Protein AF-A0A3M6V1H3-F1 (afdb_monomer_lite)

Structure (mmCIF, N/CA/C/O backbone):
data_AF-A0A3M6V1H3-F1
#
_entry.id   AF-A0A3M6V1H3-F1
#
loop_
_atom_site.group_PDB
_atom_site.id
_atom_site.type_symbol
_atom_site.label_atom_id
_atom_site.label_alt_id
_atom_site.label_comp_id
_atom_site.label_asym_id
_atom_site.label_entity_id
_atom_site.label_seq_id
_atom_site.pdbx_PDB_ins_code
_atom_site.Cartn_x
_atom_site.Cartn_y
_atom_site.Cartn_z
_atom_site.occupancy
_atom_site.B_iso_or_equiv
_atom_site.auth_seq_id
_atom_site.auth_comp_id
_atom_site.auth_asym_id
_atom_site.auth_atom_id
_atom_site.pdbx_PDB_model_num
ATOM 1 N N . MET A 1 1 ? 26.090 -0.077 10.314 1.00 44.53 1 MET A N 1
ATOM 2 C CA . MET A 1 1 ? 25.215 -0.159 9.119 1.00 44.53 1 MET A CA 1
ATOM 3 C C . MET A 1 1 ? 23.862 0.472 9.447 1.00 44.53 1 MET A C 1
ATOM 5 O O . MET A 1 1 ? 23.169 -0.053 10.318 1.00 44.53 1 MET A O 1
ATOM 9 N N . LEU A 1 2 ? 23.549 1.625 8.845 1.00 54.81 2 LEU A N 1
ATOM 10 C CA . LEU A 1 2 ? 22.379 2.472 9.146 1.00 54.81 2 LEU A CA 1
ATOM 11 C C . LEU A 1 2 ? 21.050 1.709 8.938 1.00 54.81 2 LEU A C 1
ATOM 13 O O . LEU A 1 2 ? 20.939 0.930 7.992 1.00 54.81 2 LEU A O 1
ATOM 17 N N . SER A 1 3 ? 20.055 1.916 9.812 1.00 60.28 3 SER A N 1
ATOM 18 C CA . SER A 1 3 ? 18.708 1.297 9.745 1.00 60.28 3 SER A CA 1
ATOM 19 C C . SER A 1 3 ? 18.019 1.493 8.387 1.00 60.28 3 SER A C 1
ATOM 21 O O . SER A 1 3 ? 17.362 0.586 7.882 1.00 60.28 3 SER A O 1
ATOM 23 N N . TYR A 1 4 ? 18.292 2.634 7.755 1.00 63.19 4 TYR A N 1
ATOM 24 C CA . TYR A 1 4 ? 17.919 3.017 6.394 1.00 63.19 4 TYR A CA 1
ATOM 25 C C . TYR A 1 4 ? 18.157 1.937 5.327 1.00 63.19 4 TYR A C 1
ATOM 27 O O . TYR A 1 4 ? 17.256 1.613 4.558 1.00 63.19 4 TYR A O 1
ATOM 35 N N . CYS A 1 5 ? 19.346 1.326 5.303 1.00 74.25 5 CYS A N 1
ATOM 36 C CA . CYS A 1 5 ? 19.690 0.309 4.301 1.00 74.25 5 CYS A CA 1
ATOM 37 C C . CYS A 1 5 ? 19.079 -1.064 4.612 1.00 74.25 5 CYS A C 1
ATOM 39 O O . CYS A 1 5 ? 19.056 -1.934 3.748 1.00 74.25 5 CYS A O 1
ATOM 41 N N . ARG A 1 6 ? 18.610 -1.280 5.849 1.00 83.56 6 ARG A N 1
ATOM 42 C CA . ARG A 1 6 ? 17.987 -2.544 6.268 1.00 83.56 6 ARG A CA 1
ATOM 43 C C . ARG A 1 6 ? 16.487 -2.579 6.002 1.00 83.56 6 ARG A C 1
ATOM 45 O O . ARG A 1 6 ? 15.888 -3.625 6.211 1.00 83.56 6 ARG A O 1
ATOM 52 N N . GLY A 1 7 ? 15.910 -1.461 5.561 1.00 89.88 7 GLY A N 1
ATOM 53 C CA . GLY A 1 7 ? 14.479 -1.357 5.324 1.00 89.88 7 GLY A CA 1
ATOM 54 C C . GLY A 1 7 ? 13.662 -1.298 6.609 1.00 89.88 7 GLY A C 1
ATOM 55 O O . GLY A 1 7 ? 12.568 -1.834 6.640 1.00 89.88 7 GLY A O 1
ATOM 56 N N . VAL A 1 8 ? 14.212 -0.734 7.692 1.00 92.06 8 VAL A N 1
ATOM 57 C CA . VAL A 1 8 ? 13.534 -0.671 8.996 1.00 92.06 8 VAL A CA 1
ATOM 58 C C . VAL A 1 8 ? 13.465 0.770 9.480 1.00 92.06 8 VAL A C 1
ATOM 60 O O . VAL A 1 8 ? 14.486 1.464 9.526 1.00 92.06 8 VAL A O 1
ATOM 63 N N . GLN A 1 9 ? 12.281 1.206 9.910 1.00 93.38 9 GLN A N 1
ATOM 64 C CA . GLN A 1 9 ? 12.085 2.516 10.529 1.00 93.38 9 GLN A CA 1
ATOM 65 C C . GLN A 1 9 ? 11.177 2.478 11.756 1.00 93.38 9 GLN A C 1
ATOM 67 O O . GLN A 1 9 ? 10.111 1.870 11.758 1.00 93.38 9 GLN A O 1
ATOM 72 N N . LYS A 1 10 ? 11.548 3.246 12.783 1.00 94.38 10 LYS A N 1
ATOM 73 C CA . LYS A 1 10 ? 10.817 3.382 14.049 1.00 94.38 10 LYS A CA 1
ATOM 74 C C . LYS A 1 10 ? 10.627 4.855 14.385 1.00 94.38 10 LYS A C 1
ATOM 76 O O . LYS A 1 10 ? 11.565 5.637 14.255 1.00 94.38 10 LYS A O 1
ATOM 81 N N . SER A 1 11 ? 9.408 5.249 14.750 1.00 93.88 11 SER A N 1
ATOM 82 C CA . SER A 1 11 ? 9.078 6.658 15.015 1.00 93.88 11 SER A CA 1
ATOM 83 C C . SER A 1 11 ? 7.855 6.763 15.911 1.00 93.88 11 SER A C 1
ATOM 85 O O . SER A 1 11 ? 6.912 5.985 15.764 1.00 93.88 11 SER A O 1
ATOM 87 N N . THR A 1 12 ? 7.870 7.755 16.792 1.00 95.62 12 THR A N 1
ATOM 88 C CA . THR A 1 12 ? 6.757 8.079 17.682 1.00 95.62 12 THR A CA 1
ATOM 89 C C . THR A 1 12 ? 6.009 9.287 17.136 1.00 95.62 12 THR A C 1
ATOM 91 O O . THR A 1 12 ? 6.629 10.279 16.757 1.00 95.62 12 THR A O 1
ATOM 94 N N . PHE A 1 13 ? 4.684 9.211 17.122 1.00 94.81 13 PHE A N 1
ATOM 95 C CA . PHE A 1 13 ? 3.786 10.261 16.657 1.00 94.81 13 PHE A CA 1
ATOM 96 C C . PHE A 1 13 ? 2.951 10.774 17.820 1.00 94.81 13 PHE A C 1
ATOM 98 O O . PHE A 1 13 ? 2.491 9.991 18.648 1.00 94.81 13 PHE A O 1
ATOM 105 N N . LEU A 1 14 ? 2.752 12.090 17.864 1.00 95.06 14 LEU A N 1
ATOM 106 C CA . LEU A 1 14 ? 1.933 12.773 18.858 1.00 95.06 14 LEU A CA 1
ATOM 107 C C . LEU A 1 14 ? 0.823 13.549 18.148 1.00 95.06 14 LEU A C 1
ATOM 109 O O . LEU A 1 14 ? 1.102 14.362 17.265 1.00 95.06 14 LEU A O 1
ATOM 113 N N . VAL A 1 15 ? -0.430 13.339 18.552 1.00 94.44 15 VAL A N 1
ATOM 114 C CA . VAL A 1 15 ? -1.559 14.147 18.071 1.00 94.44 15 VAL A CA 1
ATOM 115 C C . VAL A 1 15 ? -1.525 15.507 18.767 1.00 94.44 15 VAL A C 1
ATOM 117 O O . VAL A 1 15 ? -1.901 15.635 19.930 1.00 94.44 15 VAL A O 1
ATOM 120 N N . THR A 1 16 ? -1.078 16.535 18.046 1.00 94.88 16 THR A N 1
ATOM 121 C CA . THR A 1 16 ? -0.925 17.897 18.587 1.00 94.88 16 THR A CA 1
ATOM 122 C C . THR A 1 16 ? -2.220 18.712 18.562 1.00 94.88 16 THR A C 1
ATOM 124 O O . THR A 1 16 ? -2.380 19.625 19.369 1.00 94.88 16 THR A O 1
ATOM 127 N N . LYS A 1 17 ? -3.163 18.394 17.663 1.00 93.50 17 LYS A N 1
ATOM 128 C CA . LYS A 1 17 ? -4.475 19.054 17.529 1.00 93.50 17 LYS A CA 1
ATOM 129 C C . LYS A 1 17 ? -5.560 18.042 17.153 1.00 93.50 17 LYS A C 1
ATOM 131 O O . LYS A 1 17 ? -5.276 17.069 16.465 1.00 93.50 17 LYS A O 1
ATOM 136 N N . GLY A 1 18 ? -6.800 18.282 17.594 1.00 87.38 18 GLY A N 1
ATOM 137 C CA . GLY A 1 18 ? -7.961 17.442 17.251 1.00 87.38 18 GLY A CA 1
ATOM 138 C C . GLY A 1 18 ? -8.021 16.084 17.966 1.00 87.38 18 GLY A C 1
ATOM 139 O O . GLY A 1 18 ? -8.752 15.199 17.534 1.00 87.38 18 GLY A O 1
ATOM 140 N N . GLY A 1 19 ? -7.235 15.902 19.034 1.00 84.69 19 GLY A N 1
ATOM 141 C CA . GLY A 1 19 ? -7.259 14.695 19.862 1.00 84.69 19 GLY A CA 1
ATOM 142 C C . GLY A 1 19 ? -8.338 14.746 20.961 1.00 84.69 19 GLY A C 1
ATOM 143 O O . GLY A 1 19 ? -8.564 15.828 21.505 1.00 84.69 19 GLY A O 1
ATOM 144 N N . PRO A 1 20 ? -8.926 13.603 21.371 1.00 89.38 20 PRO A N 1
ATOM 145 C CA . PRO A 1 20 ? -8.712 12.263 20.820 1.00 89.38 20 PRO A CA 1
ATOM 146 C C . PRO A 1 20 ? -9.298 12.142 19.406 1.00 89.38 20 PRO A C 1
ATOM 148 O O . PRO A 1 20 ? -10.395 12.627 19.144 1.00 89.38 20 PRO A O 1
ATOM 151 N N . LEU A 1 21 ? -8.572 11.486 18.493 1.00 93.25 21 LEU A N 1
ATOM 152 C CA . LEU A 1 21 ? -9.022 11.353 17.103 1.00 93.25 21 LEU A CA 1
ATOM 153 C C . LEU A 1 21 ? -10.372 10.624 17.061 1.00 93.25 21 LEU A C 1
ATOM 155 O O . LEU A 1 21 ? -10.498 9.597 17.727 1.00 93.25 21 LEU A O 1
ATOM 159 N N . PRO A 1 22 ? -11.378 11.094 16.305 1.00 94.75 22 PRO A N 1
ATOM 160 C CA . PRO A 1 22 ? -12.709 10.482 16.291 1.00 94.75 22 PRO A CA 1
ATOM 161 C C . PRO A 1 22 ? -12.811 9.233 15.398 1.00 94.75 22 PRO A C 1
ATOM 163 O O . PRO A 1 22 ? -13.866 8.619 15.334 1.00 94.75 22 PRO A O 1
ATOM 166 N N . PHE A 1 23 ? -11.722 8.826 14.748 1.00 96.88 23 PHE A N 1
ATOM 167 C CA . PHE A 1 23 ? -11.632 7.670 13.854 1.00 96.88 23 PHE A CA 1
ATOM 168 C C . PHE A 1 23 ? -10.375 6.846 14.170 1.00 96.88 23 PHE A C 1
ATOM 170 O O . PHE A 1 23 ? -9.563 7.231 15.017 1.00 96.88 23 PHE A O 1
ATOM 177 N N . SER A 1 24 ? -10.219 5.690 13.525 1.00 96.12 24 SER A N 1
ATOM 178 C CA . SER A 1 24 ? -9.051 4.829 13.724 1.00 96.12 24 SER A CA 1
ATOM 179 C C . SER A 1 24 ? -7.747 5.459 13.222 1.00 96.12 24 SER A C 1
ATOM 181 O O . SER A 1 24 ? -7.655 5.864 12.067 1.00 96.12 24 SER A O 1
ATOM 183 N N . PHE A 1 25 ? -6.701 5.448 14.052 1.00 95.94 25 PHE A N 1
ATOM 184 C CA . PHE A 1 25 ? -5.365 5.924 13.677 1.00 95.94 25 PHE A CA 1
ATOM 185 C C . PHE A 1 25 ? -4.721 5.097 12.549 1.00 95.94 25 PHE A C 1
ATOM 187 O O . PHE A 1 25 ? -3.858 5.607 11.835 1.00 95.94 25 PHE A O 1
ATOM 194 N N . ASP A 1 26 ? -5.139 3.840 12.348 1.00 96.75 26 ASP A N 1
ATOM 195 C CA . ASP A 1 26 ? -4.491 2.938 11.384 1.00 96.75 26 ASP A CA 1
ATOM 196 C C . ASP A 1 26 ? -4.468 3.502 9.963 1.00 96.75 26 ASP A C 1
ATOM 198 O O . ASP A 1 26 ? -3.454 3.360 9.279 1.00 96.75 26 ASP A O 1
ATOM 202 N N . ILE A 1 27 ? -5.510 4.222 9.540 1.00 96.94 27 ILE A N 1
ATOM 203 C CA . ILE A 1 27 ? -5.578 4.800 8.188 1.00 96.94 27 ILE A CA 1
ATOM 204 C C . ILE A 1 27 ? -4.517 5.885 7.935 1.00 96.94 27 ILE A C 1
ATOM 206 O O . ILE A 1 27 ? -4.207 6.175 6.785 1.00 96.94 27 ILE A O 1
ATOM 210 N N . LEU A 1 28 ? -3.926 6.452 8.993 1.00 96.94 28 LEU A N 1
ATOM 211 C CA . LEU A 1 28 ? -2.838 7.432 8.906 1.00 96.94 28 LEU A CA 1
ATOM 212 C C . LEU A 1 28 ? -1.454 6.768 8.889 1.00 96.94 28 LEU A C 1
ATOM 214 O O . LEU A 1 28 ? -0.489 7.341 8.384 1.00 96.94 28 LEU A O 1
ATOM 218 N N . SER A 1 29 ? -1.332 5.557 9.439 1.00 96.12 29 SER A N 1
ATOM 219 C CA . SER A 1 29 ? -0.032 4.911 9.667 1.00 96.12 29 SER A CA 1
ATOM 220 C C . SER A 1 29 ? 0.773 4.683 8.381 1.00 96.12 29 SER A C 1
ATOM 222 O O . SER A 1 29 ? 1.985 4.912 8.370 1.00 96.12 29 SER A O 1
ATOM 224 N N . SER A 1 30 ? 0.110 4.330 7.274 1.00 93.38 30 SER A N 1
ATOM 225 C CA . SER A 1 30 ? 0.760 4.151 5.969 1.00 93.38 30 SER A CA 1
ATOM 226 C C . SER A 1 30 ? 1.119 5.474 5.281 1.00 93.38 30 SER A C 1
ATOM 228 O O . SER A 1 30 ? 1.964 5.507 4.386 1.00 93.38 30 SER A O 1
ATOM 230 N N . VAL A 1 31 ? 0.536 6.598 5.697 1.00 95.88 31 VAL A N 1
ATOM 231 C CA . VAL A 1 31 ? 0.972 7.921 5.230 1.00 95.88 31 VAL A CA 1
ATOM 232 C C . VAL A 1 31 ? 2.304 8.274 5.875 1.00 95.88 31 VAL A C 1
ATOM 234 O O . VAL A 1 31 ? 3.194 8.768 5.197 1.00 95.88 31 VAL A O 1
ATOM 237 N N . PHE A 1 32 ? 2.481 7.977 7.163 1.00 92.25 32 PHE A N 1
ATOM 238 C CA . PHE A 1 32 ? 3.705 8.329 7.880 1.00 92.25 32 PHE A CA 1
ATOM 239 C C . PHE A 1 32 ? 4.880 7.396 7.587 1.00 92.25 32 PHE A C 1
ATOM 241 O O . PHE A 1 32 ? 5.995 7.870 7.368 1.00 92.25 32 PHE A O 1
ATOM 248 N N . LYS A 1 33 ? 4.633 6.083 7.614 1.00 90.94 33 LYS A N 1
ATOM 249 C CA . LYS A 1 33 ? 5.661 5.045 7.469 1.00 90.94 33 LYS A CA 1
ATOM 250 C C . LYS A 1 33 ? 5.917 4.712 6.022 1.00 90.94 33 LYS A C 1
ATOM 252 O O . LYS A 1 33 ? 6.813 5.298 5.422 1.00 90.94 33 LYS A O 1
ATOM 257 N N . TYR A 1 34 ? 5.024 3.905 5.460 1.00 83.50 34 TYR A N 1
ATOM 258 C CA . TYR A 1 34 ? 4.977 3.544 4.053 1.00 83.50 34 TYR A CA 1
ATOM 259 C C . TYR A 1 34 ? 5.158 4.780 3.152 1.00 83.50 34 TYR A C 1
ATOM 261 O O . TYR A 1 34 ? 5.795 4.686 2.107 1.00 83.50 34 TYR A O 1
ATOM 269 N N . GLY A 1 35 ? 4.679 5.964 3.548 1.00 71.62 35 GLY A N 1
ATOM 270 C CA . GLY A 1 35 ? 4.916 7.213 2.819 1.00 71.62 35 GLY A CA 1
ATOM 271 C C . GLY A 1 35 ? 6.391 7.575 2.593 1.00 71.62 35 GLY A C 1
ATOM 272 O O . GLY A 1 35 ? 6.706 8.088 1.524 1.00 71.62 35 GLY A O 1
ATOM 273 N N . ASN A 1 36 ? 7.310 7.264 3.515 1.00 89.44 36 ASN A N 1
ATOM 274 C CA . ASN A 1 36 ? 8.752 7.411 3.291 1.00 89.44 36 ASN A CA 1
ATOM 275 C C . ASN A 1 36 ? 9.405 6.082 2.887 1.00 89.44 36 ASN A C 1
ATOM 277 O O . ASN A 1 36 ? 9.943 5.332 3.703 1.00 89.44 36 ASN A O 1
ATOM 281 N N . ARG A 1 37 ? 9.410 5.848 1.578 1.00 93.06 37 ARG A N 1
ATOM 282 C CA . ARG A 1 37 ? 9.951 4.653 0.924 1.00 93.06 37 ARG A CA 1
ATOM 283 C C . ARG A 1 37 ? 11.467 4.503 0.993 1.00 93.06 37 ARG A C 1
ATOM 285 O O . ARG A 1 37 ? 11.984 3.435 0.667 1.00 93.06 37 ARG A O 1
ATOM 292 N N . CYS A 1 38 ? 12.199 5.525 1.426 1.00 92.69 38 CYS A N 1
ATOM 293 C CA . CYS A 1 38 ? 13.653 5.439 1.491 1.00 92.69 38 CYS A CA 1
ATOM 294 C C . CYS A 1 38 ? 14.119 4.379 2.505 1.00 92.69 38 CYS A C 1
ATOM 296 O O . CYS A 1 38 ? 15.194 3.800 2.340 1.00 92.69 38 CYS A O 1
ATOM 298 N N . PHE A 1 39 ? 13.269 4.042 3.483 1.00 94.38 39 PHE A N 1
ATOM 299 C CA . PHE A 1 39 ? 13.433 2.920 4.411 1.00 94.38 39 PHE A CA 1
ATOM 300 C C . PHE A 1 39 ? 12.948 1.583 3.829 1.00 94.38 39 PHE A C 1
ATOM 302 O O . PHE A 1 39 ? 12.281 0.814 4.512 1.00 94.38 39 PHE A O 1
ATOM 309 N N . THR A 1 40 ? 13.322 1.282 2.585 1.00 95.25 40 THR A N 1
ATOM 310 C CA . THR A 1 40 ? 13.093 -0.022 1.940 1.00 95.25 40 THR A CA 1
ATOM 311 C C . THR A 1 40 ? 14.427 -0.707 1.678 1.00 95.25 40 THR A C 1
ATOM 313 O O . THR A 1 40 ? 15.378 -0.066 1.226 1.00 95.25 40 THR A O 1
ATOM 316 N N . LYS A 1 41 ? 14.542 -2.004 1.955 1.00 94.25 41 LYS A N 1
ATOM 317 C CA . LYS A 1 41 ? 15.738 -2.776 1.606 1.00 94.25 41 LYS A CA 1
ATOM 318 C C . LYS A 1 41 ? 15.662 -3.203 0.141 1.00 94.25 41 LYS A C 1
ATOM 320 O O . LYS A 1 41 ? 14.917 -4.123 -0.177 1.00 94.25 41 LYS A O 1
ATOM 325 N N . TYR A 1 42 ? 16.447 -2.564 -0.723 1.00 93.88 42 TYR A N 1
ATOM 326 C CA . TYR A 1 42 ? 16.592 -2.966 -2.123 1.00 93.88 42 TYR A CA 1
ATOM 327 C C . TYR A 1 42 ? 17.732 -3.982 -2.314 1.00 93.88 42 TYR A C 1
ATOM 329 O O . TYR A 1 42 ? 18.760 -3.872 -1.635 1.00 93.88 42 TYR A O 1
ATOM 337 N N . PRO A 1 43 ? 17.577 -4.965 -3.223 1.00 89.38 43 PRO A N 1
ATOM 338 C CA . PRO A 1 43 ? 18.680 -5.790 -3.709 1.00 89.38 43 PRO A CA 1
ATOM 339 C C . PRO A 1 43 ? 19.787 -4.934 -4.336 1.00 89.38 43 PRO A C 1
ATOM 341 O O . PRO A 1 43 ? 19.514 -3.882 -4.909 1.00 89.38 43 PRO A O 1
ATOM 344 N N . ALA A 1 44 ? 21.042 -5.379 -4.233 1.00 87.88 44 ALA A N 1
ATOM 345 C CA . ALA A 1 44 ? 22.199 -4.604 -4.696 1.00 87.88 44 ALA A CA 1
ATOM 346 C C . ALA A 1 44 ? 22.226 -4.383 -6.221 1.00 87.88 44 ALA A C 1
ATOM 348 O O . ALA A 1 44 ? 22.823 -3.422 -6.696 1.00 87.88 44 ALA A O 1
ATOM 349 N N . ASP A 1 45 ? 21.587 -5.272 -6.973 1.00 87.19 45 ASP A N 1
ATOM 350 C CA . ASP A 1 45 ? 21.462 -5.267 -8.429 1.00 87.19 45 ASP A CA 1
ATOM 351 C C . ASP A 1 45 ? 20.212 -4.522 -8.934 1.00 87.19 45 ASP A C 1
ATOM 353 O O . ASP A 1 45 ? 20.006 -4.414 -10.143 1.00 87.19 45 ASP A O 1
ATOM 357 N N . MET A 1 46 ? 19.390 -3.970 -8.033 1.00 90.56 46 MET A N 1
ATOM 358 C CA . MET A 1 46 ? 18.191 -3.211 -8.383 1.00 90.56 46 MET A CA 1
ATOM 359 C C . MET A 1 46 ? 18.387 -1.708 -8.123 1.00 90.56 46 MET A C 1
ATOM 361 O O . MET A 1 46 ? 18.754 -1.328 -7.009 1.00 90.56 46 MET A O 1
ATOM 365 N N . PRO A 1 47 ? 18.081 -0.822 -9.096 1.00 93.62 47 PRO A N 1
ATOM 366 C CA . PRO A 1 47 ? 18.065 0.617 -8.854 1.00 93.62 47 PRO A CA 1
ATOM 367 C C . PRO A 1 47 ? 17.078 0.987 -7.737 1.00 93.62 47 PRO A C 1
ATOM 369 O O . PRO A 1 47 ? 15.871 0.797 -7.868 1.00 93.62 47 PRO A O 1
ATOM 372 N N . ASP A 1 48 ? 17.575 1.554 -6.640 1.00 95.31 48 ASP A N 1
ATOM 373 C CA . ASP A 1 48 ? 16.720 2.044 -5.559 1.00 95.31 48 ASP A CA 1
ATOM 374 C C . ASP A 1 48 ? 16.189 3.437 -5.920 1.00 95.31 48 ASP A C 1
ATOM 376 O O . ASP A 1 48 ? 16.879 4.449 -5.757 1.00 95.31 48 ASP A O 1
ATOM 380 N N . TYR A 1 49 ? 14.978 3.490 -6.479 1.00 95.00 49 TYR A N 1
ATOM 381 C CA . TYR A 1 49 ? 14.344 4.733 -6.938 1.00 95.00 49 TYR A CA 1
ATOM 382 C C . TYR A 1 49 ? 14.282 5.799 -5.836 1.00 95.00 49 TYR A C 1
ATOM 384 O O . TYR A 1 49 ? 14.512 6.982 -6.080 1.00 95.00 49 TYR A O 1
ATOM 392 N N . PHE A 1 50 ? 13.997 5.371 -4.607 1.00 95.44 50 PHE A N 1
ATOM 393 C CA . PHE A 1 50 ? 13.719 6.264 -3.490 1.00 95.44 50 PHE A CA 1
ATOM 394 C C . PHE A 1 50 ? 14.993 6.857 -2.907 1.00 95.44 50 PHE A C 1
ATOM 396 O O . PHE A 1 50 ? 15.042 8.053 -2.631 1.00 95.44 50 PHE A O 1
ATOM 403 N N . LYS A 1 51 ? 16.053 6.054 -2.760 1.00 95.00 51 LYS A N 1
ATOM 404 C CA . LYS A 1 51 ? 17.339 6.556 -2.257 1.00 95.00 51 LYS A CA 1
ATOM 405 C C . LYS A 1 51 ? 18.031 7.472 -3.265 1.00 95.00 51 LYS A C 1
ATOM 407 O O . LYS A 1 51 ? 18.635 8.455 -2.846 1.00 95.00 51 LYS A O 1
ATOM 412 N N . GLN A 1 52 ? 17.907 7.186 -4.564 1.00 95.50 52 GLN A N 1
ATOM 413 C CA . GLN A 1 52 ? 18.455 8.028 -5.638 1.00 95.50 52 GLN A CA 1
ATOM 414 C C . GLN A 1 52 ? 17.820 9.424 -5.691 1.00 95.50 52 GLN A C 1
ATOM 416 O O . GLN A 1 52 ? 18.448 10.357 -6.178 1.00 95.50 52 GLN A O 1
ATOM 421 N N . ALA A 1 53 ? 16.595 9.585 -5.181 1.00 94.81 53 ALA A N 1
ATOM 422 C CA . ALA A 1 53 ? 15.911 10.874 -5.169 1.00 94.81 53 ALA A CA 1
ATOM 423 C C . ALA A 1 53 ? 16.623 11.932 -4.311 1.00 94.81 53 ALA A C 1
ATOM 425 O O . ALA A 1 53 ? 16.346 13.121 -4.442 1.00 94.81 53 ALA A O 1
ATOM 426 N N . PHE A 1 54 ? 17.516 11.522 -3.408 1.00 94.75 54 PHE A N 1
ATOM 427 C CA . PHE A 1 54 ? 18.178 12.415 -2.465 1.00 94.75 54 PHE A CA 1
ATOM 428 C C . PHE A 1 54 ? 19.595 12.769 -2.927 1.00 94.75 54 PHE A C 1
ATOM 430 O O . PHE A 1 54 ? 20.295 11.918 -3.473 1.00 94.75 54 PHE A O 1
ATOM 437 N N . PRO A 1 55 ? 20.035 14.022 -2.700 1.00 94.94 55 PRO A N 1
ATOM 438 C CA . PRO A 1 55 ? 19.458 14.999 -1.765 1.00 94.94 55 PRO A CA 1
ATOM 439 C C . PRO A 1 55 ? 18.276 15.833 -2.291 1.00 94.94 55 PRO A C 1
ATOM 441 O O . PRO A 1 55 ? 17.622 16.485 -1.482 1.00 94.94 55 PRO A O 1
ATOM 444 N N . ALA A 1 56 ? 17.974 15.809 -3.593 1.00 95.88 56 ALA A N 1
ATOM 445 C CA . ALA A 1 56 ? 16.961 16.680 -4.204 1.00 95.88 56 ALA A CA 1
ATOM 446 C C . ALA A 1 56 ? 15.544 16.513 -3.616 1.00 95.88 56 ALA A C 1
ATOM 448 O O . ALA A 1 56 ? 14.784 17.478 -3.529 1.00 95.88 56 ALA A O 1
ATOM 449 N N . GLY A 1 57 ? 15.197 15.305 -3.178 1.00 95.81 57 GLY A N 1
ATOM 450 C CA . GLY A 1 57 ? 13.922 14.968 -2.560 1.00 95.81 57 GLY A CA 1
ATOM 451 C C . GLY A 1 57 ? 12.910 14.358 -3.527 1.00 95.81 57 GLY A C 1
ATOM 452 O O . GLY A 1 57 ? 13.150 14.177 -4.724 1.00 95.81 57 GLY A O 1
ATOM 453 N N . MET A 1 58 ? 11.752 14.016 -2.973 1.00 96.38 58 MET A N 1
ATOM 454 C CA . MET A 1 58 ? 10.658 13.368 -3.690 1.00 96.38 58 MET A CA 1
ATOM 455 C C . MET A 1 58 ? 9.297 13.744 -3.107 1.00 96.38 58 MET A C 1
ATOM 457 O O . MET A 1 58 ? 9.190 14.280 -2.001 1.00 96.38 58 MET A O 1
ATOM 461 N N . SER A 1 59 ? 8.242 13.398 -3.831 1.00 97.12 59 SER A N 1
ATOM 462 C CA . SER A 1 59 ? 6.871 13.428 -3.350 1.00 97.12 59 SER A CA 1
ATOM 463 C C . SER A 1 59 ? 6.111 12.155 -3.709 1.00 97.12 59 SER A C 1
ATOM 465 O O . SER A 1 59 ? 6.518 11.377 -4.578 1.00 97.12 59 SER A O 1
ATOM 467 N N . PHE A 1 60 ? 4.989 11.944 -3.028 1.00 97.62 60 PHE A N 1
ATOM 468 C CA . PHE A 1 60 ? 4.001 10.949 -3.417 1.00 97.62 60 PHE A CA 1
ATOM 469 C C . PHE A 1 60 ? 2.588 11.515 -3.341 1.00 97.62 60 PHE A C 1
ATOM 471 O O . PHE A 1 60 ? 2.300 12.399 -2.533 1.00 97.62 60 PHE A O 1
ATOM 478 N N . GLU A 1 61 ? 1.705 10.939 -4.144 1.00 97.88 61 GLU A N 1
ATOM 479 C CA . GLU A 1 61 ? 0.256 11.094 -4.048 1.00 97.88 61 GLU A CA 1
ATOM 480 C C . GLU A 1 61 ? -0.364 9.705 -3.973 1.00 97.88 61 GLU A C 1
ATOM 482 O O . GLU A 1 61 ? 0.037 8.804 -4.713 1.00 97.88 61 GLU A O 1
ATOM 487 N N . ARG A 1 62 ? -1.321 9.518 -3.068 1.00 98.06 62 ARG A N 1
ATOM 488 C CA . ARG A 1 62 ? -1.976 8.237 -2.821 1.00 98.06 62 ARG A CA 1
ATOM 489 C C . ARG A 1 62 ? -3.480 8.401 -2.729 1.00 98.06 62 ARG A C 1
ATOM 491 O O . ARG A 1 62 ? -3.964 9.300 -2.044 1.00 98.06 62 ARG A O 1
ATOM 498 N N . THR A 1 63 ? -4.207 7.478 -3.340 1.00 98.25 63 THR A N 1
ATOM 499 C CA . THR A 1 63 ? -5.640 7.284 -3.114 1.00 98.25 63 THR A CA 1
ATOM 500 C C . THR A 1 63 ? -5.877 6.010 -2.313 1.00 98.25 63 THR A C 1
ATOM 502 O O . THR A 1 63 ? -5.125 5.045 -2.428 1.00 98.25 63 THR A O 1
ATOM 505 N N . PHE A 1 64 ? -6.917 6.028 -1.488 1.00 98.44 64 PHE A N 1
ATOM 506 C CA . PHE A 1 64 ? -7.362 4.934 -0.635 1.00 98.44 64 PHE A CA 1
ATOM 507 C C . PHE A 1 64 ? -8.832 4.688 -0.959 1.00 98.44 64 PHE A C 1
ATOM 509 O O . PHE A 1 64 ? -9.641 5.603 -0.801 1.00 98.44 64 PHE A O 1
ATOM 516 N N . THR A 1 65 ? -9.185 3.489 -1.411 1.00 97.94 65 THR A N 1
ATOM 517 C CA . THR A 1 65 ? -10.578 3.110 -1.699 1.00 97.94 65 THR A CA 1
ATOM 518 C C . THR A 1 65 ? -10.960 1.938 -0.811 1.00 97.94 65 THR A C 1
ATOM 520 O O . THR A 1 65 ? -10.471 0.830 -1.017 1.00 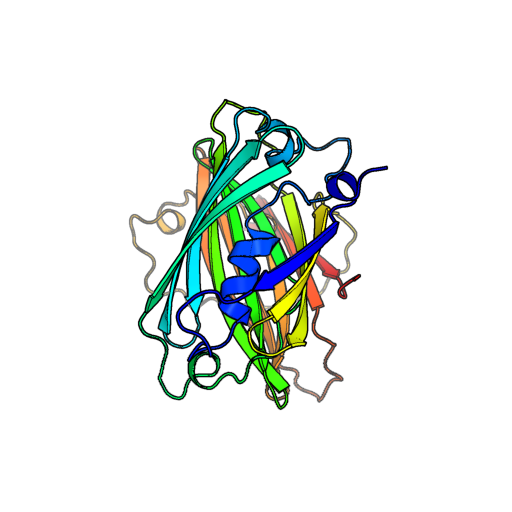97.94 65 THR A O 1
ATOM 523 N N . PHE A 1 66 ? -11.784 2.188 0.202 1.00 98.06 66 PHE A N 1
ATOM 524 C CA . PHE A 1 66 ? -12.226 1.178 1.160 1.00 98.06 66 PHE A CA 1
ATOM 525 C C . PHE A 1 66 ? -13.445 0.424 0.625 1.00 98.06 66 PHE A C 1
ATOM 527 O O . PHE A 1 66 ? -14.280 0.992 -0.080 1.00 98.06 66 PHE A O 1
ATOM 534 N N . GLU A 1 67 ? -13.567 -0.856 0.975 1.00 95.19 67 GLU A N 1
ATOM 535 C CA . GLU A 1 67 ? -14.673 -1.714 0.511 1.00 95.19 67 GLU A CA 1
ATOM 536 C C . GLU A 1 67 ? -16.070 -1.236 0.945 1.00 95.19 67 GLU A C 1
ATOM 538 O O . GLU A 1 67 ? -17.066 -1.635 0.347 1.00 95.19 67 GLU A O 1
ATOM 543 N N . ASP A 1 68 ? -16.160 -0.380 1.967 1.00 96.69 68 ASP A N 1
ATOM 544 C CA . ASP A 1 68 ? -17.416 0.172 2.488 1.00 96.69 68 ASP A CA 1
ATOM 545 C C . ASP A 1 68 ? -17.791 1.536 1.880 1.00 96.69 68 ASP A C 1
ATOM 547 O O . ASP A 1 68 ? -18.730 2.188 2.341 1.00 96.69 68 ASP A O 1
ATOM 551 N N . GLY A 1 69 ? -17.070 1.966 0.839 1.00 96.00 69 GLY A N 1
ATOM 552 C CA . GLY A 1 69 ? -17.289 3.237 0.148 1.00 96.00 69 GLY A CA 1
ATOM 553 C C . GLY A 1 69 ? -16.538 4.426 0.752 1.00 96.00 69 GLY A C 1
ATOM 554 O O . GLY A 1 69 ? -16.565 5.511 0.164 1.00 96.00 69 GLY A O 1
ATOM 555 N N . GLY A 1 70 ? -15.836 4.243 1.876 1.00 98.12 70 GLY A N 1
ATOM 556 C CA . GLY A 1 70 ? -14.897 5.239 2.381 1.00 98.12 70 GLY A CA 1
ATOM 557 C C . GLY A 1 70 ? -13.787 5.523 1.367 1.00 98.12 70 GLY A C 1
ATOM 558 O O . GLY A 1 70 ? -13.271 4.616 0.709 1.00 98.12 70 GLY A O 1
ATOM 559 N N . VAL A 1 71 ? -13.392 6.789 1.236 1.00 98.00 71 VAL A N 1
ATOM 560 C CA . VAL A 1 71 ? -12.305 7.199 0.337 1.00 98.00 71 VAL A CA 1
ATOM 561 C C . VAL A 1 71 ? -11.388 8.166 1.063 1.00 98.00 71 VAL A C 1
ATOM 563 O O . VAL A 1 71 ? -11.846 9.042 1.796 1.00 98.00 71 VAL A O 1
ATOM 566 N N . ALA A 1 72 ? -10.084 8.039 0.840 1.00 98.44 72 ALA A N 1
ATOM 567 C CA . ALA A 1 72 ? -9.131 9.047 1.272 1.00 98.44 72 ALA A CA 1
ATOM 568 C C . ALA A 1 72 ? -8.091 9.360 0.199 1.00 98.44 72 ALA A C 1
ATOM 570 O O . ALA A 1 72 ? -7.829 8.566 -0.706 1.00 98.44 72 ALA A O 1
ATOM 571 N N . THR A 1 73 ? -7.476 10.526 0.327 1.00 98.44 73 THR A N 1
ATOM 572 C CA . THR A 1 73 ? -6.290 10.924 -0.419 1.00 98.44 73 THR A CA 1
ATOM 573 C C . THR A 1 73 ? -5.197 11.342 0.550 1.00 98.44 73 THR A C 1
ATOM 575 O O . THR A 1 73 ? -5.458 11.894 1.621 1.00 98.44 73 THR A O 1
ATOM 578 N N . ALA A 1 74 ? -3.955 11.064 0.176 1.00 98.31 74 ALA A N 1
ATOM 579 C CA . ALA A 1 74 ? -2.790 11.563 0.877 1.00 98.31 74 ALA A CA 1
ATOM 580 C C . ALA A 1 74 ? -1.762 12.093 -0.108 1.00 98.31 74 ALA A C 1
ATOM 582 O O . ALA A 1 74 ? -1.588 11.539 -1.192 1.00 98.31 74 ALA A O 1
ATOM 583 N N . SER A 1 75 ? -1.035 13.116 0.305 1.00 97.94 75 SER A N 1
ATOM 584 C CA . SER A 1 75 ? 0.178 13.549 -0.373 1.00 97.94 75 SER A CA 1
ATOM 585 C C . SER A 1 75 ? 1.295 13.714 0.641 1.00 97.94 75 SER A C 1
ATOM 587 O O . SER A 1 75 ? 1.047 13.988 1.818 1.00 97.94 75 SER A O 1
ATOM 589 N N . GLY A 1 76 ? 2.528 13.521 0.196 1.00 97.00 76 GLY A N 1
ATOM 590 C CA . GLY A 1 76 ? 3.708 13.717 1.023 1.00 97.00 76 GLY A CA 1
ATOM 591 C C . GLY A 1 76 ? 4.834 14.338 0.222 1.00 97.00 76 GLY A C 1
ATOM 592 O O . GLY A 1 76 ? 5.087 13.935 -0.909 1.00 97.00 76 GLY A O 1
ATOM 593 N N . HIS A 1 77 ? 5.519 15.303 0.824 1.00 97.56 77 HIS A N 1
ATOM 594 C CA . HIS A 1 77 ? 6.768 15.869 0.332 1.00 97.56 77 HIS A CA 1
ATOM 595 C C . HIS A 1 77 ? 7.885 15.497 1.296 1.00 97.56 77 HIS A C 1
ATOM 597 O O . HIS A 1 77 ? 7.752 15.680 2.511 1.00 97.56 77 HIS A O 1
ATOM 603 N N . ILE A 1 78 ? 8.972 14.962 0.748 1.00 96.50 78 ILE A N 1
ATOM 604 C CA . ILE A 1 78 ? 10.095 14.439 1.515 1.00 96.50 78 ILE A CA 1
ATOM 605 C C . ILE A 1 78 ? 11.375 15.079 0.992 1.00 96.50 78 ILE A C 1
ATOM 607 O O . ILE A 1 78 ? 11.738 14.916 -0.173 1.00 96.50 78 ILE A O 1
ATOM 611 N N . CYS A 1 79 ? 12.075 15.788 1.869 1.00 95.00 79 CYS A N 1
ATOM 612 C CA . CYS A 1 79 ? 13.384 16.368 1.595 1.00 95.00 79 CYS A CA 1
ATOM 613 C C . CYS A 1 79 ? 14.380 16.001 2.701 1.00 95.00 79 CYS A C 1
ATOM 615 O O . CYS A 1 79 ? 13.999 15.494 3.761 1.00 95.00 79 CYS A O 1
ATOM 617 N N . LEU A 1 80 ? 15.663 16.231 2.430 1.00 93.38 80 LEU A N 1
ATOM 618 C CA . LEU A 1 80 ? 16.730 16.054 3.405 1.00 93.38 80 LEU A CA 1
ATOM 619 C C . LEU A 1 80 ? 17.131 17.421 3.976 1.00 93.38 80 LEU A C 1
ATOM 621 O O . LEU A 1 80 ? 17.521 18.317 3.232 1.00 93.38 80 LEU A O 1
ATOM 625 N N . GLU A 1 81 ? 17.058 17.569 5.295 1.00 92.00 81 GLU A N 1
ATOM 626 C CA . GLU A 1 81 ? 17.599 18.713 6.033 1.00 92.00 81 GLU A CA 1
ATOM 627 C C . GLU A 1 81 ? 18.798 18.225 6.864 1.00 92.00 81 GLU A C 1
ATOM 629 O O . GLU A 1 81 ? 18.656 17.637 7.941 1.00 92.00 81 GLU A O 1
ATOM 634 N N . GLY A 1 82 ? 20.007 18.399 6.320 1.00 90.00 82 GLY A N 1
ATOM 635 C CA . GLY A 1 82 ? 21.230 17.831 6.891 1.00 90.00 82 GLY A CA 1
ATOM 636 C C . GLY A 1 82 ? 21.205 16.301 6.853 1.00 90.00 82 GLY A C 1
ATOM 637 O O . GLY A 1 82 ? 21.289 15.710 5.784 1.00 90.00 82 GLY A O 1
ATOM 638 N N . ASN A 1 83 ? 21.066 15.665 8.018 1.00 87.62 83 ASN A N 1
ATOM 639 C CA . ASN A 1 83 ? 20.975 14.204 8.152 1.00 87.62 83 ASN A CA 1
ATOM 640 C C . ASN A 1 83 ? 19.553 13.715 8.490 1.00 87.62 83 ASN A C 1
ATOM 642 O O . ASN A 1 83 ? 19.376 12.552 8.859 1.00 87.62 83 ASN A O 1
ATOM 646 N N . TRP A 1 84 ? 18.545 14.587 8.401 1.00 90.38 84 TRP A N 1
ATOM 647 C CA . TRP A 1 84 ? 17.168 14.283 8.787 1.00 90.38 84 TRP A CA 1
ATOM 648 C C . TRP A 1 84 ? 16.239 14.334 7.581 1.00 90.38 84 TRP A C 1
ATOM 650 O O . TRP A 1 84 ? 16.257 15.294 6.813 1.00 90.38 84 TRP A O 1
ATOM 660 N N . PHE A 1 85 ? 15.381 13.325 7.437 1.00 92.94 85 PHE A N 1
ATOM 661 C CA . PHE A 1 85 ? 14.255 13.427 6.517 1.00 92.94 85 PHE A CA 1
ATOM 662 C C . PHE A 1 85 ? 13.188 14.327 7.126 1.00 92.94 85 PHE A C 1
ATOM 664 O O . PHE A 1 85 ? 12.648 14.023 8.192 1.00 92.94 85 PHE A O 1
ATOM 671 N N . LYS A 1 86 ? 12.835 15.390 6.412 1.00 95.00 86 LYS A N 1
ATOM 672 C CA . LYS A 1 86 ? 11.626 16.155 6.686 1.00 95.00 86 LYS A CA 1
ATOM 673 C C . LYS A 1 86 ? 10.521 15.636 5.789 1.00 95.00 86 LYS A C 1
ATOM 675 O O . LYS A 1 86 ? 10.620 15.710 4.568 1.00 95.00 86 LYS A O 1
ATOM 680 N N . HIS A 1 87 ? 9.481 15.101 6.416 1.00 95.38 87 HIS A N 1
ATOM 681 C CA . HIS A 1 87 ? 8.309 14.569 5.741 1.00 95.38 87 HIS A CA 1
ATOM 682 C C . HIS A 1 87 ? 7.090 15.409 6.125 1.00 95.38 87 HIS A C 1
ATOM 684 O O . HIS A 1 87 ? 6.611 15.341 7.257 1.00 95.38 87 HIS A O 1
ATOM 690 N N . THR A 1 88 ? 6.584 16.184 5.171 1.00 96.94 88 THR A N 1
ATOM 691 C CA . THR A 1 88 ? 5.339 16.944 5.316 1.00 96.94 88 THR A CA 1
ATOM 692 C C . THR A 1 88 ? 4.254 16.237 4.527 1.00 96.94 88 THR A C 1
ATOM 694 O O . THR A 1 88 ? 4.385 16.102 3.313 1.00 96.94 88 THR A O 1
ATOM 697 N N . SER A 1 89 ? 3.194 15.792 5.196 1.00 97.25 89 SER A N 1
ATOM 698 C CA . SER A 1 89 ? 2.086 15.089 4.550 1.00 97.25 89 SER A CA 1
ATOM 699 C C . SER A 1 89 ? 0.733 15.718 4.852 1.00 97.25 89 SER A C 1
ATOM 701 O O . SER A 1 89 ? 0.528 16.345 5.893 1.00 97.25 89 SER A O 1
ATOM 703 N N . MET A 1 90 ? -0.191 15.540 3.913 1.00 97.75 90 MET A N 1
ATOM 704 C CA . MET A 1 90 ? -1.603 15.872 4.048 1.00 97.75 90 MET A CA 1
ATOM 705 C C . MET A 1 90 ? -2.424 14.599 3.879 1.00 97.75 90 MET A C 1
ATOM 707 O O . MET A 1 90 ? -2.086 13.746 3.063 1.00 97.75 90 MET A O 1
ATOM 711 N N . PHE A 1 91 ? -3.508 14.484 4.641 1.00 98.19 91 PHE A N 1
ATOM 712 C CA . PHE A 1 91 ? -4.460 13.385 4.537 1.00 98.19 91 PHE A CA 1
ATOM 713 C C . PHE A 1 91 ? -5.877 13.942 4.577 1.00 98.19 91 PHE A C 1
ATOM 715 O O . PHE A 1 91 ? -6.207 14.741 5.457 1.00 98.19 91 PHE A O 1
ATOM 722 N N . HIS A 1 92 ? -6.714 13.512 3.641 1.00 98.31 92 HIS A N 1
ATOM 723 C CA . HIS A 1 92 ? -8.111 13.904 3.568 1.00 98.31 92 HIS A CA 1
ATOM 724 C C . HIS A 1 92 ? -8.978 12.672 3.336 1.00 98.31 92 HIS A C 1
ATOM 726 O O . HIS A 1 92 ? -8.804 11.973 2.346 1.00 98.31 92 HIS A O 1
ATOM 732 N N . GLY A 1 93 ? -9.900 12.405 4.257 1.00 98.12 93 GLY A N 1
ATOM 733 C CA . GLY A 1 93 ? -10.774 11.239 4.223 1.00 98.12 93 GLY A CA 1
ATOM 734 C C . GLY A 1 93 ? -12.243 11.640 4.268 1.00 98.12 93 GLY A C 1
ATOM 735 O O . GLY A 1 93 ? -12.613 12.517 5.048 1.00 98.12 93 GLY A O 1
ATOM 736 N N . VAL A 1 94 ? -13.074 10.998 3.449 1.00 98.19 94 VAL A N 1
ATOM 737 C CA . VAL A 1 94 ? -14.504 11.297 3.290 1.00 98.19 94 VAL A CA 1
ATOM 738 C C . VAL A 1 94 ? -15.325 10.017 3.131 1.00 98.19 94 VAL A C 1
ATOM 740 O O . VAL A 1 94 ? -14.793 8.949 2.836 1.00 98.19 94 VAL A O 1
ATOM 743 N N . ASN A 1 95 ? -16.642 10.140 3.312 1.00 98.06 95 ASN A N 1
ATOM 744 C CA . ASN A 1 95 ? -17.634 9.083 3.070 1.00 98.06 95 ASN A CA 1
ATOM 745 C C . ASN A 1 95 ? -17.467 7.800 3.901 1.00 98.06 95 ASN A C 1
ATOM 747 O O . ASN A 1 95 ? -18.057 6.779 3.570 1.00 98.06 95 ASN A O 1
ATOM 751 N N . PHE A 1 96 ? -16.716 7.843 5.004 1.00 98.38 96 PHE A N 1
ATOM 752 C CA . PHE A 1 96 ? -16.639 6.708 5.921 1.00 98.38 96 PHE A CA 1
ATOM 753 C C . PHE A 1 96 ? -17.985 6.486 6.627 1.00 98.38 96 PHE A C 1
ATOM 755 O O . PHE A 1 96 ? -18.484 7.413 7.277 1.00 98.38 96 PHE A O 1
ATOM 762 N N . PRO A 1 97 ? -18.563 5.273 6.570 1.00 98.00 97 PRO A N 1
ATOM 763 C CA . PRO A 1 97 ? -19.796 4.969 7.282 1.00 98.00 97 PRO A CA 1
ATOM 764 C C . PRO A 1 97 ? -19.639 5.198 8.788 1.00 98.00 97 PRO A C 1
ATOM 766 O O . PRO A 1 97 ? -18.685 4.724 9.409 1.00 98.00 97 PRO A O 1
ATOM 769 N N . ALA A 1 98 ? -20.603 5.881 9.408 1.00 97.88 98 ALA A N 1
ATOM 770 C CA . ALA A 1 98 ? -20.552 6.198 10.838 1.00 97.88 98 ALA A CA 1
ATOM 771 C C . ALA A 1 98 ? -20.491 4.939 11.724 1.00 97.88 98 ALA A C 1
ATOM 773 O O . ALA A 1 98 ? -19.844 4.944 12.769 1.00 97.88 98 ALA A O 1
ATOM 774 N N . ASN A 1 99 ? -21.126 3.845 11.295 1.00 97.19 99 ASN A N 1
ATOM 775 C CA . ASN A 1 99 ? -21.086 2.528 11.940 1.00 97.19 99 ASN A CA 1
ATOM 776 C C . ASN A 1 99 ? -19.953 1.618 11.414 1.00 97.19 99 ASN A C 1
ATOM 778 O O . ASN A 1 99 ? -19.810 0.481 11.886 1.00 97.19 99 ASN A O 1
ATOM 782 N N . GLY A 1 100 ? -19.153 2.102 10.461 1.00 97.62 100 GLY A N 1
ATOM 783 C CA . GLY A 1 100 ? -18.044 1.390 9.833 1.00 97.62 100 GLY A CA 1
ATOM 784 C C . GLY A 1 100 ? -16.857 1.174 10.779 1.00 97.62 100 GLY A C 1
ATOM 785 O O . GLY A 1 100 ? -16.741 1.839 11.815 1.00 97.62 100 GLY A O 1
ATOM 786 N N . PRO A 1 101 ? -15.955 0.231 10.459 1.00 97.62 101 PRO A N 1
ATOM 787 C CA . PRO A 1 101 ? -14.859 -0.160 11.348 1.00 97.62 101 PRO A CA 1
ATOM 788 C C . PRO A 1 101 ? -13.882 0.985 11.648 1.00 97.62 101 PRO A C 1
ATOM 790 O O . PRO A 1 101 ? -13.310 1.028 12.740 1.00 97.62 101 PRO A O 1
ATOM 793 N N . ILE A 1 102 ? -13.726 1.931 10.720 1.00 97.88 102 ILE A N 1
ATOM 794 C CA . ILE A 1 102 ? -12.834 3.087 10.858 1.00 97.88 102 ILE A CA 1
ATOM 795 C C . ILE A 1 102 ? -13.404 4.107 11.845 1.00 97.88 102 ILE A C 1
ATOM 797 O O . ILE A 1 102 ? -12.726 4.457 12.814 1.00 97.88 102 ILE A O 1
ATOM 801 N N . MET A 1 103 ? -14.655 4.538 11.653 1.00 98.12 103 MET A N 1
ATOM 802 C CA . MET A 1 103 ? -15.310 5.513 12.539 1.00 98.12 103 MET A CA 1
ATOM 803 C C . MET A 1 103 ? -15.576 4.936 13.933 1.00 98.12 103 MET A C 1
ATOM 805 O O . MET A 1 103 ? -15.502 5.648 14.928 1.00 98.12 103 MET A O 1
ATOM 809 N N . GLN A 1 104 ? -15.796 3.622 14.027 1.00 97.75 104 GLN A N 1
ATOM 810 C CA . GLN A 1 104 ? -16.007 2.910 15.293 1.00 97.75 104 GLN A CA 1
ATOM 811 C C . GLN A 1 104 ? -14.704 2.409 15.944 1.00 97.75 104 GLN A C 1
ATOM 813 O O . GLN A 1 104 ? -14.758 1.694 16.945 1.00 97.75 104 GLN A O 1
ATOM 818 N N . LYS A 1 105 ? -13.525 2.746 15.391 1.00 96.69 105 LYS A N 1
ATOM 819 C CA . LYS A 1 105 ? -12.199 2.372 15.933 1.00 96.69 105 LYS A CA 1
ATOM 820 C C . LYS A 1 105 ? -12.070 0.873 16.243 1.00 96.69 105 LYS A C 1
ATOM 822 O O . LYS A 1 105 ? -11.524 0.460 17.278 1.00 96.69 105 LYS A O 1
ATOM 827 N N . ARG A 1 106 ? -12.604 0.044 15.344 1.00 97.25 106 ARG A N 1
ATOM 828 C CA . ARG A 1 106 ? -12.585 -1.421 15.457 1.00 97.25 106 ARG A CA 1
ATOM 829 C C . ARG A 1 106 ? -11.348 -2.057 14.835 1.00 97.25 106 ARG A C 1
ATOM 831 O O . ARG A 1 106 ? -11.266 -3.275 14.823 1.00 97.25 106 ARG A O 1
ATOM 838 N N . THR A 1 107 ? -10.392 -1.276 14.348 1.00 96.69 107 THR A N 1
ATOM 839 C CA . THR A 1 107 ? -9.181 -1.803 13.711 1.00 96.69 107 THR A CA 1
ATOM 840 C C . THR A 1 107 ? -8.019 -1.910 14.702 1.00 96.69 107 THR A C 1
ATOM 842 O O . THR A 1 107 ? -7.960 -1.163 15.688 1.00 96.69 107 THR A O 1
ATOM 845 N N . ILE A 1 108 ? -7.116 -2.860 14.460 1.00 95.19 108 ILE A N 1
ATOM 846 C CA . ILE A 1 108 ? -5.959 -3.150 15.330 1.00 95.19 108 ILE A CA 1
ATOM 847 C C . ILE A 1 108 ? -4.607 -3.067 14.608 1.00 95.19 108 ILE A C 1
ATOM 849 O O . ILE A 1 108 ? -3.582 -3.381 15.202 1.00 95.19 108 ILE A O 1
ATOM 853 N N . GLY A 1 109 ? -4.600 -2.640 13.347 1.00 94.88 109 GLY A N 1
ATOM 854 C CA . GLY A 1 109 ? -3.402 -2.548 12.519 1.00 94.88 109 GLY A CA 1
ATOM 855 C C . GLY A 1 109 ? -3.630 -3.057 11.101 1.00 94.88 109 GLY A C 1
ATOM 856 O O . GLY A 1 109 ? -4.706 -3.558 10.761 1.00 94.88 109 GLY A O 1
ATOM 857 N N . TRP A 1 110 ? -2.598 -2.919 10.276 1.00 95.50 110 TRP A N 1
ATOM 858 C CA . TRP A 1 110 ? -2.561 -3.472 8.927 1.00 95.50 110 TRP A CA 1
ATOM 859 C C . TRP A 1 110 ? -1.941 -4.865 8.938 1.00 95.50 110 TRP A C 1
ATOM 861 O O . TRP A 1 110 ? -0.967 -5.121 9.643 1.00 95.50 110 TRP A O 1
ATOM 871 N N . ASP A 1 111 ? -2.490 -5.749 8.117 1.00 91.06 111 ASP A N 1
ATOM 872 C CA . ASP A 1 111 ? -1.835 -6.998 7.753 1.00 91.06 111 ASP A CA 1
ATOM 873 C C . ASP A 1 111 ? -0.596 -6.726 6.878 1.00 91.06 111 ASP A C 1
ATOM 875 O O . ASP A 1 111 ? -0.586 -5.712 6.166 1.00 91.06 111 ASP A O 1
ATOM 879 N N . PRO A 1 112 ? 0.428 -7.604 6.872 1.00 88.31 112 PRO A N 1
ATOM 880 C CA . PRO A 1 112 ? 1.496 -7.512 5.889 1.00 88.31 112 PRO A CA 1
ATOM 881 C C . PRO A 1 112 ? 0.948 -7.480 4.457 1.00 88.31 112 PRO A C 1
ATOM 883 O O . PRO A 1 112 ? -0.125 -8.022 4.158 1.00 88.31 112 PRO A O 1
ATOM 886 N N . SER A 1 113 ? 1.662 -6.789 3.576 1.00 86.25 113 SER A N 1
ATOM 887 C CA . SER A 1 113 ? 1.179 -6.477 2.230 1.00 86.25 113 SER A CA 1
ATOM 888 C C . SER A 1 113 ? 2.305 -6.474 1.209 1.00 86.25 113 SER A C 1
ATOM 890 O O . SER A 1 113 ? 3.464 -6.280 1.562 1.00 86.25 113 SER A O 1
ATOM 892 N N . PHE A 1 114 ? 1.940 -6.661 -0.056 1.00 84.44 114 PHE A N 1
ATOM 893 C CA . PHE A 1 114 ? 2.857 -6.709 -1.186 1.00 84.44 114 PHE A CA 1
ATOM 894 C C . PHE A 1 114 ? 2.429 -5.640 -2.185 1.00 84.44 114 PHE A C 1
ATOM 896 O O . PHE A 1 114 ? 1.379 -5.758 -2.817 1.00 84.44 114 PHE A O 1
ATOM 903 N N . GLU A 1 115 ? 3.213 -4.574 -2.299 1.00 91.62 115 GLU A N 1
ATOM 904 C CA . GLU A 1 115 ? 2.979 -3.526 -3.284 1.00 91.62 115 GLU A CA 1
ATOM 905 C C . GLU A 1 115 ? 3.611 -3.909 -4.610 1.00 91.62 115 GLU A C 1
ATOM 907 O O . GLU A 1 115 ? 4.818 -4.149 -4.698 1.00 91.62 115 GLU A O 1
ATOM 912 N N . LYS A 1 116 ? 2.794 -3.920 -5.663 1.00 89.00 116 LYS A N 1
ATOM 913 C CA . LYS A 1 116 ? 3.287 -4.050 -7.024 1.00 89.00 116 LYS A CA 1
ATOM 914 C C . LYS A 1 116 ? 3.809 -2.697 -7.487 1.00 89.00 116 LYS A C 1
ATOM 916 O O . LYS A 1 116 ? 3.048 -1.742 -7.624 1.00 89.00 116 LYS A O 1
ATOM 921 N N . MET A 1 117 ? 5.097 -2.657 -7.801 1.00 90.31 117 MET A N 1
ATOM 922 C CA . MET A 1 117 ? 5.761 -1.479 -8.333 1.00 90.31 117 MET A CA 1
ATOM 923 C C . MET A 1 117 ? 5.854 -1.574 -9.848 1.00 90.31 117 MET A C 1
ATOM 925 O O . MET A 1 117 ? 6.445 -2.515 -10.386 1.00 90.31 117 MET A O 1
ATOM 929 N N . THR A 1 118 ? 5.275 -0.596 -10.538 1.00 90.06 118 THR A N 1
ATOM 930 C CA . THR A 1 118 ? 5.288 -0.512 -12.001 1.00 90.06 118 THR A CA 1
ATOM 931 C C . THR A 1 118 ? 5.761 0.849 -12.475 1.00 90.06 118 THR A C 1
ATOM 933 O O . THR A 1 118 ? 5.515 1.879 -11.848 1.00 90.06 118 THR A O 1
ATOM 936 N N . VAL A 1 119 ? 6.448 0.868 -13.612 1.00 84.12 119 VAL A N 1
ATOM 937 C CA . VAL A 1 119 ? 6.830 2.112 -14.280 1.00 84.12 119 VAL A CA 1
ATOM 938 C C . VAL A 1 119 ? 5.835 2.394 -15.399 1.00 84.12 119 VAL A C 1
ATOM 940 O O . VAL A 1 119 ? 5.660 1.587 -16.312 1.00 84.12 119 VAL A O 1
ATOM 943 N N . SER A 1 120 ? 5.195 3.561 -15.353 1.00 77.31 120 SER A N 1
ATOM 944 C CA . SER A 1 120 ? 4.292 4.033 -16.406 1.00 77.31 120 SER A CA 1
ATOM 945 C C . SER A 1 120 ? 4.516 5.520 -16.645 1.00 77.31 120 SER A C 1
ATOM 947 O O . SER A 1 120 ? 4.463 6.311 -15.708 1.00 77.31 120 SER A O 1
ATOM 949 N N . ASN A 1 121 ? 4.719 5.921 -17.903 1.00 78.75 121 ASN A N 1
ATOM 950 C CA . ASN A 1 121 ? 4.988 7.314 -18.292 1.00 78.75 121 ASN A CA 1
ATOM 951 C C . ASN A 1 121 ? 6.145 7.952 -17.493 1.00 78.75 121 ASN A C 1
ATOM 953 O O . ASN A 1 121 ? 6.032 9.091 -17.047 1.00 78.75 121 ASN A O 1
ATOM 957 N N . ASN A 1 122 ? 7.235 7.204 -17.279 1.00 79.81 122 ASN A N 1
ATOM 958 C CA . ASN A 1 122 ? 8.406 7.608 -16.481 1.00 79.81 122 ASN A CA 1
ATOM 959 C C . ASN A 1 122 ? 8.110 7.955 -15.008 1.00 79.81 122 ASN A C 1
ATOM 961 O O . ASN A 1 122 ? 8.937 8.567 -14.336 1.00 79.81 122 ASN A O 1
ATOM 965 N N . ILE A 1 123 ? 6.948 7.548 -14.497 1.00 85.81 123 ILE A N 1
ATOM 966 C CA . ILE A 1 123 ? 6.555 7.694 -13.096 1.00 85.81 123 ILE A CA 1
ATOM 967 C C . ILE A 1 123 ? 6.517 6.301 -12.480 1.00 85.81 123 ILE A C 1
ATOM 969 O O . ILE A 1 123 ? 5.931 5.376 -13.053 1.00 85.81 123 ILE A O 1
ATOM 973 N N . LEU A 1 124 ? 7.138 6.158 -11.311 1.00 94.00 124 LEU A N 1
ATOM 974 C CA . LEU A 1 124 ? 7.029 4.939 -10.526 1.00 94.00 124 LEU A CA 1
ATOM 975 C C . LEU A 1 124 ? 5.679 4.941 -9.805 1.00 94.00 124 LEU A C 1
ATOM 977 O O . LEU A 1 124 ? 5.325 5.904 -9.121 1.00 94.00 124 LEU A O 1
ATOM 981 N N . ARG A 1 125 ? 4.919 3.867 -9.974 1.00 95.25 125 ARG A N 1
ATOM 982 C CA . ARG A 1 125 ? 3.609 3.666 -9.363 1.00 95.25 125 ARG A CA 1
ATOM 983 C C . ARG A 1 125 ? 3.628 2.437 -8.483 1.00 95.25 125 ARG A C 1
ATOM 985 O O . ARG A 1 125 ? 4.326 1.475 -8.789 1.00 95.25 125 ARG A O 1
ATOM 992 N N . GLY A 1 126 ? 2.855 2.506 -7.416 1.00 94.12 126 GLY A N 1
ATOM 993 C CA . GLY A 1 126 ? 2.688 1.433 -6.461 1.00 94.12 126 GLY A CA 1
ATOM 994 C C . GLY A 1 126 ? 1.214 1.135 -6.239 1.00 94.12 126 GLY A C 1
ATOM 995 O O . GLY A 1 126 ? 0.452 2.032 -5.871 1.00 94.12 126 GLY A O 1
ATOM 996 N N . ASP A 1 127 ? 0.824 -0.110 -6.479 1.00 94.19 127 ASP A N 1
ATOM 997 C CA . ASP A 1 127 ? -0.545 -0.592 -6.324 1.00 94.19 127 ASP A CA 1
ATOM 998 C C . ASP A 1 127 ? -0.572 -1.727 -5.300 1.00 94.19 127 ASP A C 1
ATOM 1000 O O . ASP A 1 127 ? 0.193 -2.691 -5.402 1.00 94.19 127 ASP A O 1
ATOM 1004 N N . VAL A 1 128 ? -1.447 -1.620 -4.298 1.00 91.31 128 VAL A N 1
ATOM 1005 C CA . VAL A 1 128 ? -1.551 -2.623 -3.230 1.00 91.31 128 VAL A CA 1
ATOM 1006 C C . VAL A 1 128 ? -2.971 -2.729 -2.691 1.00 91.31 128 VAL A C 1
ATOM 1008 O O . VAL A 1 128 ? -3.629 -1.724 -2.419 1.00 91.31 128 VAL A O 1
ATOM 1011 N N . THR A 1 129 ? -3.433 -3.961 -2.483 1.00 91.00 129 THR A N 1
ATOM 1012 C CA . THR A 1 129 ? -4.632 -4.237 -1.687 1.00 91.00 129 THR A CA 1
ATOM 1013 C C . THR A 1 129 ? -4.222 -4.437 -0.232 1.00 91.00 129 THR A C 1
ATOM 1015 O O . THR A 1 129 ? -3.542 -5.399 0.130 1.00 91.00 129 THR A O 1
ATOM 1018 N N . MET A 1 130 ? -4.627 -3.502 0.615 1.00 92.12 130 MET A N 1
ATOM 1019 C CA . MET A 1 130 ? -4.321 -3.467 2.038 1.00 92.12 130 MET A CA 1
ATOM 1020 C C . MET A 1 130 ? -5.493 -4.014 2.847 1.00 92.12 130 MET A C 1
ATOM 1022 O O . MET A 1 130 ? -6.650 -3.860 2.467 1.00 92.12 130 MET A O 1
ATOM 1026 N N . PHE A 1 131 ? -5.206 -4.622 3.997 1.00 93.31 131 PHE A N 1
ATOM 1027 C CA . PHE A 1 131 ? -6.234 -5.222 4.846 1.00 93.31 131 PHE A CA 1
ATOM 1028 C C . PHE A 1 131 ? -6.051 -4.782 6.294 1.00 93.31 131 PHE A C 1
ATOM 1030 O O . PHE A 1 131 ? -5.036 -5.091 6.920 1.00 93.31 131 PHE A O 1
ATOM 1037 N N . LEU A 1 132 ? -7.037 -4.064 6.830 1.00 96.00 132 LEU A N 1
ATOM 1038 C CA . LEU A 1 132 ? -7.108 -3.723 8.248 1.00 96.00 132 LEU A CA 1
ATOM 1039 C C . LEU A 1 132 ? -7.610 -4.929 9.022 1.00 96.00 132 LEU A C 1
ATOM 1041 O O . LEU A 1 132 ? -8.692 -5.437 8.738 1.00 96.00 132 LEU A O 1
ATOM 1045 N N . GLN A 1 133 ? -6.856 -5.355 10.026 1.00 95.19 133 GLN A N 1
ATOM 1046 C CA . GLN A 1 133 ? -7.307 -6.369 10.971 1.00 95.19 133 GLN A CA 1
ATOM 1047 C C . GLN A 1 133 ? -8.353 -5.762 11.914 1.00 95.19 133 GLN A C 1
ATOM 1049 O O . GLN A 1 133 ? -8.190 -4.630 12.389 1.00 95.19 133 GLN A O 1
ATOM 1054 N N . LEU A 1 134 ? -9.425 -6.506 12.194 1.00 95.19 134 LEU A N 1
ATOM 1055 C CA . LEU A 1 134 ? -10.533 -6.057 13.040 1.00 95.19 134 LEU A CA 1
ATOM 1056 C C . LEU A 1 134 ? -10.521 -6.719 14.426 1.00 95.19 134 LEU A C 1
ATOM 1058 O O . LEU A 1 134 ? -10.189 -7.894 14.588 1.00 95.19 134 LEU A O 1
ATOM 1062 N N . LYS A 1 135 ? -10.951 -5.967 15.446 1.00 92.88 135 LYS A N 1
ATOM 1063 C CA . LYS A 1 135 ? -11.272 -6.494 16.780 1.00 92.88 135 LYS A CA 1
ATOM 1064 C C . LYS A 1 135 ? -12.364 -7.556 16.641 1.00 92.88 135 LYS A C 1
ATOM 1066 O O . LYS A 1 135 ? -13.414 -7.276 16.071 1.00 92.88 135 LYS A O 1
ATOM 1071 N N . GLY A 1 136 ? -12.127 -8.742 17.197 1.00 87.56 136 GLY A N 1
ATOM 1072 C CA . GLY A 1 136 ? -13.042 -9.883 17.065 1.00 87.56 136 GLY A CA 1
ATOM 1073 C C . GLY A 1 136 ? -12.817 -10.738 15.813 1.00 87.56 136 GLY A C 1
ATOM 1074 O O . GLY A 1 136 ? -13.558 -11.693 15.607 1.00 87.56 136 GLY A O 1
ATOM 1075 N N . GLY A 1 137 ? -11.783 -10.440 15.018 1.00 86.06 137 GLY A N 1
ATOM 1076 C CA . GLY A 1 137 ? -11.425 -11.195 13.820 1.00 86.06 137 GLY A CA 1
ATOM 1077 C C . GLY A 1 137 ? -12.015 -10.613 12.534 1.00 86.06 137 GLY A C 1
ATOM 1078 O O . GLY A 1 137 ? -12.897 -9.756 12.552 1.00 86.06 137 GLY A O 1
ATOM 1079 N N . GLY A 1 138 ? -11.499 -11.093 11.403 1.00 88.25 138 GLY A N 1
ATOM 1080 C CA . GLY A 1 138 ? -11.845 -10.590 10.076 1.00 88.25 138 GLY A CA 1
ATOM 1081 C C . GLY A 1 138 ? -10.996 -9.397 9.636 1.00 88.25 138 GLY A C 1
ATOM 1082 O O . GLY A 1 138 ? -10.133 -8.901 10.367 1.00 88.25 138 GLY A O 1
ATOM 1083 N N . TYR A 1 139 ? -11.254 -8.960 8.406 1.00 93.00 139 TYR A N 1
ATOM 1084 C CA . TYR A 1 139 ? -10.500 -7.912 7.736 1.00 93.00 139 TYR A CA 1
ATOM 1085 C C . TYR A 1 139 ? -11.427 -6.884 7.103 1.00 93.00 139 TYR A C 1
ATOM 1087 O O . TYR A 1 139 ? -12.560 -7.200 6.751 1.00 93.00 139 TYR A O 1
ATOM 1095 N N . HIS A 1 140 ? -10.907 -5.673 6.946 1.00 95.25 140 HIS A N 1
ATOM 1096 C CA . HIS A 1 140 ? -11.521 -4.613 6.166 1.00 95.25 140 HIS A CA 1
ATOM 1097 C C . HIS A 1 140 ? -10.548 -4.165 5.076 1.00 95.25 140 HIS A C 1
ATOM 1099 O O . HIS A 1 140 ? -9.452 -3.681 5.384 1.00 95.25 140 HIS A O 1
ATOM 1105 N N . SER A 1 141 ? -10.904 -4.400 3.814 1.00 93.19 141 SER A N 1
ATOM 1106 C CA . SER A 1 141 ? -9.998 -4.175 2.687 1.00 93.19 141 SER A CA 1
ATOM 1107 C C . SER A 1 141 ? -9.993 -2.720 2.204 1.00 93.19 141 SER A C 1
ATOM 1109 O O . SER A 1 141 ? -10.974 -1.979 2.317 1.00 93.19 141 SER A O 1
ATOM 1111 N N . CYS A 1 142 ? -8.844 -2.291 1.687 1.00 96.75 142 CYS A N 1
ATOM 1112 C CA . CYS A 1 142 ? -8.635 -0.974 1.105 1.00 96.75 142 CYS A CA 1
ATOM 1113 C C . CYS A 1 142 ? -7.640 -1.063 -0.053 1.00 96.75 142 CYS A C 1
ATOM 1115 O O . CYS A 1 142 ? -6.527 -1.554 0.124 1.00 96.75 142 CYS A O 1
ATOM 1117 N N . GLN A 1 143 ? -8.003 -0.549 -1.223 1.00 97.62 143 GLN A N 1
ATOM 1118 C CA . GLN A 1 143 ? -7.094 -0.458 -2.359 1.00 97.62 143 GLN A CA 1
ATOM 1119 C C . GLN A 1 143 ? -6.307 0.849 -2.308 1.00 97.62 143 GLN A C 1
ATOM 1121 O O . GLN A 1 143 ? -6.903 1.931 -2.270 1.00 97.62 143 GLN A O 1
ATOM 1126 N N . PHE A 1 144 ? -4.979 0.759 -2.352 1.00 96.81 144 PHE A N 1
ATOM 1127 C CA . PHE A 1 144 ? -4.107 1.916 -2.514 1.00 96.81 144 PHE A CA 1
ATOM 1128 C C . PHE A 1 144 ? -3.623 1.998 -3.959 1.00 96.81 144 PHE A C 1
ATOM 1130 O O . PHE A 1 144 ? -3.210 0.992 -4.537 1.00 96.81 144 PHE A O 1
ATOM 1137 N N . HIS A 1 145 ? -3.619 3.213 -4.500 1.00 97.06 145 HIS A N 1
ATOM 1138 C CA . HIS A 1 145 ? -2.863 3.552 -5.704 1.00 97.06 145 HIS A CA 1
ATOM 1139 C C . HIS A 1 145 ? -1.950 4.721 -5.359 1.00 97.06 145 HIS A C 1
ATOM 1141 O O . HIS A 1 145 ? -2.428 5.761 -4.900 1.00 97.06 145 HIS A O 1
ATOM 1147 N N . THR A 1 146 ? -0.648 4.558 -5.565 1.00 97.50 146 THR A N 1
ATOM 1148 C CA . THR A 1 146 ? 0.365 5.567 -5.250 1.00 97.50 146 THR A CA 1
ATOM 1149 C C . THR A 1 146 ? 1.140 5.948 -6.500 1.00 97.50 146 THR A C 1
ATOM 1151 O O . THR A 1 146 ? 1.588 5.084 -7.249 1.00 97.50 146 THR A O 1
ATOM 1154 N N . SER A 1 147 ? 1.351 7.243 -6.712 1.00 96.75 147 SER A N 1
ATOM 1155 C CA . SER A 1 147 ? 2.333 7.757 -7.669 1.00 96.75 147 SER A CA 1
ATOM 1156 C C . SER A 1 147 ? 3.494 8.390 -6.915 1.00 96.75 147 SER A C 1
ATOM 1158 O O . SER A 1 147 ? 3.274 9.175 -5.993 1.00 96.75 147 SER A O 1
ATOM 1160 N N . TYR A 1 148 ? 4.719 8.067 -7.321 1.00 96.75 148 TYR A N 1
ATOM 1161 C CA . TYR A 1 148 ? 5.950 8.599 -6.747 1.00 96.75 148 TYR A CA 1
ATOM 1162 C C . TYR A 1 148 ? 6.668 9.475 -7.766 1.00 96.75 148 TYR A C 1
ATOM 1164 O O . TYR A 1 148 ? 6.803 9.100 -8.932 1.00 96.75 148 TYR A O 1
ATOM 1172 N N . LYS A 1 149 ? 7.145 10.637 -7.324 1.00 95.00 149 LYS A N 1
ATOM 1173 C CA . LYS A 1 149 ? 7.846 11.597 -8.176 1.00 95.00 149 LYS A CA 1
ATOM 1174 C C . LYS A 1 149 ? 9.116 12.081 -7.494 1.00 95.00 149 LYS A C 1
ATOM 1176 O O . LYS A 1 149 ? 9.072 12.526 -6.352 1.00 95.00 149 LYS A O 1
ATOM 1181 N N . THR A 1 150 ? 10.238 12.023 -8.195 1.00 95.62 150 THR A N 1
ATOM 1182 C CA . THR A 1 150 ? 11.501 12.619 -7.752 1.00 95.62 150 THR A CA 1
ATOM 1183 C C . THR A 1 150 ? 11.622 14.057 -8.241 1.00 95.62 150 THR A C 1
ATOM 1185 O O . THR A 1 150 ? 11.053 14.427 -9.272 1.00 95.62 150 THR A O 1
ATOM 1188 N N . ASN A 1 151 ? 12.357 14.878 -7.492 1.00 94.38 151 ASN A N 1
ATOM 1189 C CA . ASN A 1 151 ? 12.619 16.265 -7.881 1.00 94.38 151 ASN A CA 1
ATOM 1190 C C . ASN A 1 151 ? 13.679 16.369 -8.988 1.00 94.38 151 ASN A C 1
ATOM 1192 O O . ASN A 1 151 ? 13.664 17.331 -9.745 1.00 94.38 151 ASN A O 1
ATOM 1196 N N . GLU A 1 152 ? 14.538 15.354 -9.113 1.00 93.88 152 GLU A N 1
ATOM 1197 C CA . GLU A 1 152 ? 15.521 15.201 -10.188 1.00 93.88 152 GLU A CA 1
ATOM 1198 C C . GLU A 1 152 ? 15.341 13.849 -10.897 1.00 93.88 152 GLU A C 1
ATOM 1200 O O . GLU A 1 152 ? 14.829 12.904 -10.282 1.00 93.88 152 GLU A O 1
ATOM 1205 N N . PRO A 1 153 ? 15.738 13.712 -12.175 1.00 93.25 153 PRO A N 1
ATOM 1206 C CA . PRO A 1 153 ? 15.708 12.432 -12.874 1.00 93.25 153 PRO A CA 1
ATOM 1207 C C . PRO A 1 153 ? 16.554 11.366 -12.164 1.00 93.25 153 PRO A C 1
ATOM 1209 O O . PRO A 1 153 ? 17.689 11.617 -11.767 1.00 93.25 153 PRO A O 1
ATOM 1212 N N . VAL A 1 154 ? 16.013 10.152 -12.051 1.00 94.62 154 VAL A N 1
ATOM 1213 C CA . VAL A 1 154 ? 16.695 8.991 -11.455 1.00 94.62 154 VAL A CA 1
ATOM 1214 C C . VAL A 1 154 ? 16.573 7.770 -12.360 1.00 94.62 154 VAL A C 1
ATOM 1216 O O . VAL A 1 154 ? 15.712 7.719 -13.242 1.00 94.62 154 VAL A O 1
ATOM 1219 N N . THR A 1 155 ? 17.406 6.755 -12.123 1.00 94.56 155 THR A N 1
ATOM 1220 C CA . THR A 1 155 ? 17.291 5.483 -12.844 1.00 94.56 155 THR A CA 1
ATOM 1221 C C . THR A 1 155 ? 16.069 4.722 -12.341 1.00 94.56 155 THR A C 1
ATOM 1223 O O . THR A 1 155 ? 15.963 4.414 -11.150 1.00 94.56 155 THR A O 1
ATOM 1226 N N . LEU A 1 156 ? 15.149 4.414 -13.255 1.00 92.25 156 LEU A N 1
ATOM 1227 C CA . LEU A 1 156 ? 13.930 3.670 -12.952 1.00 92.25 156 LEU A CA 1
ATOM 1228 C C . LEU A 1 156 ? 14.244 2.173 -12.771 1.00 92.25 156 LEU A C 1
ATOM 1230 O O . LEU A 1 156 ? 14.944 1.597 -13.608 1.00 92.25 156 LEU A O 1
ATOM 1234 N N . PRO A 1 157 ? 13.732 1.522 -11.711 1.00 90.56 157 PRO A N 1
ATOM 1235 C CA . PRO A 1 157 ? 13.837 0.078 -11.563 1.00 90.56 157 PRO A CA 1
ATOM 1236 C C . PRO A 1 157 ? 12.927 -0.645 -12.560 1.00 90.56 157 PRO A C 1
ATOM 1238 O O . PRO A 1 157 ? 11.958 -0.084 -13.073 1.00 90.56 157 PRO A O 1
ATOM 1241 N N . GLN A 1 158 ? 13.202 -1.929 -12.784 1.00 84.50 158 GLN A N 1
ATOM 1242 C CA . GLN A 1 158 ? 12.234 -2.825 -13.419 1.00 84.50 158 GLN A CA 1
ATOM 1243 C C . GLN A 1 158 ? 10.998 -3.006 -12.520 1.00 84.50 158 GLN A C 1
ATOM 1245 O O . GLN A 1 158 ? 11.029 -2.681 -11.329 1.00 84.50 158 GLN A O 1
ATOM 1250 N N . ASN A 1 159 ? 9.913 -3.556 -13.076 1.00 84.94 159 ASN A N 1
ATOM 1251 C CA . ASN A 1 159 ? 8.749 -3.934 -12.275 1.00 84.94 159 ASN A CA 1
ATOM 1252 C C . ASN A 1 159 ? 9.181 -4.915 -11.176 1.00 84.94 159 ASN A C 1
ATOM 1254 O O . ASN A 1 159 ? 9.856 -5.909 -11.446 1.00 84.94 159 ASN A O 1
ATOM 1258 N N . HIS A 1 160 ? 8.783 -4.636 -9.943 1.00 86.44 160 HIS A N 1
ATOM 1259 C CA . HIS A 1 160 ? 9.193 -5.397 -8.766 1.00 86.44 160 HIS A CA 1
ATOM 1260 C C . HIS A 1 160 ? 8.083 -5.376 -7.718 1.00 86.44 160 HIS A C 1
ATOM 1262 O O . HIS A 1 160 ? 7.016 -4.794 -7.941 1.00 86.44 160 HIS A O 1
ATOM 1268 N N . VAL A 1 161 ? 8.324 -6.030 -6.587 1.00 88.00 161 VAL A N 1
ATOM 1269 C CA . VAL A 1 161 ? 7.418 -6.007 -5.440 1.00 88.00 161 VAL A CA 1
ATOM 1270 C C . VAL A 1 161 ? 8.129 -5.466 -4.223 1.00 88.00 161 VAL A C 1
ATOM 1272 O O . VAL A 1 161 ? 9.320 -5.719 -4.044 1.00 88.00 161 VAL A O 1
ATOM 1275 N N . VAL A 1 162 ? 7.392 -4.737 -3.392 1.00 91.44 162 VAL A N 1
ATOM 1276 C CA . VAL A 1 162 ? 7.843 -4.354 -2.060 1.00 91.44 162 VAL A CA 1
ATOM 1277 C C . VAL A 1 162 ? 6.912 -4.966 -1.020 1.00 91.44 162 VAL A C 1
ATOM 1279 O O . VAL A 1 162 ? 5.710 -4.716 -1.017 1.00 91.44 162 VAL A O 1
ATOM 1282 N N . GLU A 1 163 ? 7.467 -5.798 -0.147 1.00 91.69 163 GLU A N 1
ATOM 1283 C CA . GLU A 1 163 ? 6.769 -6.343 1.012 1.00 91.69 163 GLU A CA 1
ATOM 1284 C C . GLU A 1 163 ? 6.804 -5.320 2.151 1.00 91.69 163 GLU A C 1
ATOM 1286 O O . GLU A 1 163 ? 7.856 -4.740 2.428 1.00 91.69 163 GLU A O 1
ATOM 1291 N N . HIS A 1 164 ? 5.672 -5.109 2.822 1.00 91.88 164 HIS A N 1
ATOM 1292 C CA . HIS A 1 164 ? 5.521 -4.184 3.943 1.00 91.88 164 HIS A CA 1
ATOM 1293 C C . HIS A 1 164 ? 4.929 -4.866 5.159 1.00 91.88 164 HIS A C 1
ATOM 1295 O O . HIS A 1 164 ? 3.911 -5.553 5.066 1.00 91.88 164 HIS A O 1
ATOM 1301 N N . ARG A 1 165 ? 5.471 -4.528 6.328 1.00 93.38 165 ARG A N 1
ATOM 1302 C CA . ARG A 1 165 ? 4.851 -4.805 7.622 1.00 93.38 165 ARG A CA 1
ATOM 1303 C C . ARG A 1 165 ? 4.915 -3.565 8.496 1.00 93.38 165 ARG A C 1
ATOM 1305 O O . ARG A 1 165 ? 6.006 -3.144 8.866 1.00 93.38 165 ARG A O 1
ATOM 1312 N N . ILE A 1 166 ? 3.753 -3.013 8.846 1.00 95.25 166 ILE A N 1
ATOM 1313 C CA . ILE A 1 166 ? 3.625 -1.895 9.789 1.00 95.25 166 ILE A CA 1
ATOM 1314 C C . ILE A 1 166 ? 3.030 -2.425 11.089 1.00 95.25 166 ILE A C 1
ATOM 1316 O O . ILE A 1 166 ? 1.960 -3.029 11.077 1.00 95.25 166 ILE A O 1
ATOM 1320 N N . THR A 1 167 ? 3.683 -2.156 12.213 1.00 94.00 167 THR A N 1
ATOM 1321 C CA . THR A 1 167 ? 3.137 -2.430 13.543 1.00 94.00 167 THR A CA 1
ATOM 1322 C C . THR A 1 167 ? 2.875 -1.129 14.289 1.00 94.00 167 THR A C 1
ATOM 1324 O O . THR A 1 167 ? 3.606 -0.141 14.158 1.00 94.00 167 THR A O 1
ATOM 1327 N N . ARG A 1 168 ? 1.788 -1.130 15.065 1.00 94.25 168 ARG A N 1
ATOM 1328 C CA . ARG A 1 168 ? 1.355 -0.012 15.900 1.00 94.25 168 ARG A CA 1
ATOM 1329 C C . ARG A 1 168 ? 1.357 -0.432 17.361 1.00 94.25 168 ARG A C 1
ATOM 1331 O O . ARG A 1 168 ? 0.758 -1.446 17.703 1.00 94.25 168 ARG A O 1
ATOM 1338 N N . THR A 1 169 ? 1.939 0.408 18.208 1.00 93.19 169 THR A N 1
ATOM 1339 C CA . THR A 1 169 ? 1.839 0.290 19.664 1.00 93.19 169 THR A CA 1
ATOM 1340 C C . THR A 1 169 ? 1.331 1.608 20.233 1.00 93.19 169 THR A C 1
ATOM 1342 O O . THR A 1 169 ? 1.964 2.652 20.062 1.00 93.19 169 THR A O 1
ATOM 1345 N N . ASP A 1 170 ? 0.189 1.566 20.913 1.00 87.94 170 ASP A N 1
ATOM 1346 C CA . ASP A 1 170 ? -0.353 2.714 21.640 1.00 87.94 170 ASP A CA 1
ATOM 1347 C C . ASP A 1 170 ? 0.425 2.855 22.964 1.00 87.94 170 ASP A C 1
ATOM 1349 O O . ASP A 1 170 ? 0.473 1.905 23.745 1.00 87.94 170 ASP A O 1
ATOM 1353 N N . ILE A 1 171 ? 1.103 3.991 23.191 1.00 86.75 171 ILE A N 1
ATOM 1354 C CA . ILE A 1 171 ? 1.982 4.179 24.367 1.00 86.75 171 ILE A CA 1
ATOM 1355 C C . ILE A 1 171 ? 1.269 4.957 25.480 1.00 86.75 171 ILE A C 1
ATOM 1357 O O . ILE A 1 171 ? 1.174 4.496 26.612 1.00 86.75 171 ILE A O 1
ATOM 1361 N N . GLU A 1 172 ? 0.794 6.156 25.151 1.00 80.31 172 GLU A N 1
ATOM 1362 C CA . GLU A 1 172 ? 0.123 7.102 26.052 1.00 80.31 172 GLU A CA 1
ATOM 1363 C C . GLU A 1 172 ? -1.080 7.703 25.306 1.00 80.31 172 GLU A C 1
ATOM 1365 O O . GLU A 1 172 ? -1.203 7.546 24.085 1.00 80.31 172 GLU A O 1
ATOM 1370 N N . ASP A 1 173 ? -1.950 8.442 26.004 1.00 78.50 173 ASP A N 1
ATOM 1371 C CA . ASP A 1 173 ? -3.012 9.193 25.329 1.00 78.50 173 ASP A CA 1
ATOM 1372 C C . ASP A 1 173 ? -2.401 10.105 24.249 1.00 78.50 173 ASP A C 1
ATOM 1374 O O . ASP A 1 173 ? -1.448 10.844 24.501 1.00 78.50 173 ASP A O 1
ATOM 1378 N N . LYS A 1 174 ? -2.933 10.018 23.022 1.00 85.88 174 LYS A N 1
ATOM 1379 C CA . LYS A 1 174 ? -2.486 10.761 21.824 1.00 85.88 174 LYS A CA 1
ATOM 1380 C C . LYS A 1 174 ? -1.093 10.415 21.285 1.00 85.88 174 LYS A C 1
ATOM 1382 O O . LYS A 1 174 ? -0.672 11.061 20.320 1.00 85.88 174 LYS A O 1
ATOM 1387 N N . LYS A 1 175 ? -0.392 9.422 21.839 1.00 92.56 175 LYS A N 1
ATOM 1388 C CA . LYS A 1 175 ? 0.977 9.069 21.439 1.00 92.56 175 LYS A CA 1
ATOM 1389 C C . LYS A 1 175 ? 1.071 7.628 20.957 1.00 92.56 175 LYS A C 1
ATOM 1391 O O . LYS A 1 175 ? 0.793 6.684 21.696 1.00 92.56 175 LYS A O 1
ATOM 1396 N N . VAL A 1 176 ? 1.526 7.469 19.720 1.00 94.00 176 VAL A N 1
ATOM 1397 C CA . VAL A 1 176 ? 1.570 6.179 19.027 1.00 94.00 176 VAL A CA 1
ATOM 1398 C C . VAL A 1 176 ? 2.979 5.906 18.527 1.00 94.00 176 VAL A C 1
ATOM 1400 O O . VAL A 1 176 ? 3.599 6.756 17.888 1.00 94.00 176 VAL A O 1
ATOM 1403 N N . LEU A 1 177 ? 3.484 4.707 18.788 1.00 95.81 177 LEU A N 1
ATOM 1404 C CA . LEU A 1 177 ? 4.694 4.192 18.168 1.00 95.81 177 LEU A CA 1
ATOM 1405 C C . LEU A 1 177 ? 4.330 3.424 16.905 1.00 95.81 177 LEU A C 1
ATOM 1407 O O . LEU A 1 177 ? 3.467 2.548 16.930 1.00 95.81 177 LEU A O 1
ATOM 1411 N N . LEU A 1 178 ? 5.029 3.732 15.819 1.00 96.75 178 LEU A N 1
ATOM 1412 C CA . LEU A 1 178 ? 4.962 2.963 14.589 1.00 96.75 178 LEU A CA 1
ATOM 1413 C C . LEU A 1 178 ? 6.339 2.395 14.246 1.00 96.75 178 LEU A C 1
ATOM 1415 O O . LEU A 1 178 ? 7.354 3.112 14.268 1.00 96.75 178 LEU A O 1
ATOM 1419 N N . GLU A 1 179 ? 6.344 1.137 13.832 1.00 95.75 179 GLU A N 1
ATOM 1420 C CA . GLU A 1 179 ? 7.490 0.435 13.261 1.00 95.75 179 GLU A CA 1
ATOM 1421 C C . GLU A 1 179 ? 7.106 -0.092 11.878 1.00 95.75 179 GLU A C 1
ATOM 1423 O O . GLU A 1 179 ? 5.993 -0.569 11.683 1.00 95.75 179 GLU A O 1
ATOM 1428 N N . GLU A 1 180 ? 7.999 0.047 10.901 1.00 95.50 180 GLU A N 1
ATOM 1429 C CA . GLU A 1 180 ? 7.831 -0.551 9.576 1.00 95.50 180 GLU A CA 1
ATOM 1430 C C . GLU A 1 180 ? 9.092 -1.311 9.187 1.00 95.50 180 GLU A C 1
ATOM 1432 O O . GLU A 1 180 ? 10.203 -0.798 9.367 1.00 95.50 180 GLU A O 1
ATOM 1437 N N . THR A 1 181 ? 8.883 -2.492 8.610 1.00 93.88 181 THR A N 1
ATOM 1438 C CA . THR A 1 181 ? 9.873 -3.207 7.806 1.00 93.88 181 THR A CA 1
ATOM 1439 C C . THR A 1 181 ? 9.396 -3.247 6.357 1.00 93.88 181 THR A C 1
ATOM 1441 O O . THR A 1 181 ? 8.233 -3.575 6.111 1.00 93.88 181 THR A O 1
ATOM 1444 N N . ALA A 1 182 ? 10.283 -2.927 5.414 1.00 94.75 182 ALA A N 1
ATOM 1445 C CA . ALA A 1 182 ? 10.014 -2.984 3.984 1.00 94.75 182 ALA A CA 1
ATOM 1446 C C . ALA A 1 182 ? 11.181 -3.598 3.197 1.00 94.75 182 ALA A C 1
ATOM 1448 O O . ALA A 1 182 ? 12.337 -3.190 3.363 1.00 94.75 182 ALA A O 1
ATOM 1449 N N . VAL A 1 183 ? 10.890 -4.551 2.311 1.00 91.81 183 VAL A N 1
ATOM 1450 C CA . VAL A 1 183 ? 11.899 -5.261 1.503 1.00 91.81 183 VAL A CA 1
ATOM 1451 C C . VAL A 1 183 ? 11.435 -5.356 0.054 1.00 91.81 183 VAL A C 1
ATOM 1453 O O . VAL A 1 183 ? 10.297 -5.724 -0.210 1.00 91.81 183 VAL A O 1
ATOM 1456 N N . ALA A 1 184 ? 12.309 -5.001 -0.889 1.00 91.00 184 ALA A N 1
ATOM 1457 C CA . ALA A 1 184 ? 12.041 -5.127 -2.315 1.00 91.00 184 ALA A CA 1
ATOM 1458 C C . ALA A 1 184 ? 12.572 -6.461 -2.861 1.00 91.00 184 ALA A C 1
ATOM 1460 O O . ALA A 1 184 ? 13.662 -6.907 -2.493 1.00 91.00 184 ALA A O 1
ATOM 1461 N N . HIS A 1 185 ? 11.817 -7.072 -3.771 1.00 82.50 185 HIS A N 1
ATOM 1462 C CA . HIS A 1 185 ? 12.117 -8.376 -4.359 1.00 82.50 185 HIS A CA 1
ATOM 1463 C C . HIS A 1 185 ? 11.911 -8.370 -5.878 1.00 82.50 185 HIS A C 1
ATOM 1465 O O . HIS A 1 185 ? 10.990 -7.734 -6.397 1.00 82.50 185 HIS A O 1
ATOM 1471 N N . VAL A 1 186 ? 12.755 -9.129 -6.583 1.00 73.69 186 VAL A N 1
ATOM 1472 C CA . VAL A 1 186 ? 12.536 -9.529 -7.982 1.00 73.69 186 VAL A CA 1
ATOM 1473 C C . VAL A 1 186 ? 11.719 -10.827 -7.981 1.00 73.69 186 VAL A C 1
ATOM 1475 O O . VAL A 1 186 ? 12.008 -11.717 -7.188 1.00 73.69 186 VAL A O 1
ATOM 1478 N N . ASN A 1 187 ? 10.719 -10.938 -8.858 1.00 61.31 187 ASN A N 1
ATOM 1479 C CA . ASN A 1 187 ? 9.852 -12.118 -9.017 1.00 61.31 187 ASN A CA 1
ATOM 1480 C C . ASN A 1 187 ? 10.655 -13.437 -9.180 1.00 61.31 187 ASN A C 1
ATOM 1482 O O . ASN A 1 187 ? 11.379 -13.560 -10.177 1.00 61.31 187 ASN A O 1
ATOM 1486 N N . PRO A 1 188 ? 10.537 -14.435 -8.284 1.00 47.72 188 PRO A N 1
ATOM 1487 C CA . PRO A 1 188 ? 11.152 -15.752 -8.469 1.00 47.72 188 PRO A CA 1
ATOM 1488 C C . PRO A 1 188 ? 10.345 -16.677 -9.415 1.00 47.72 188 PRO A C 1
ATOM 1490 O O . PRO A 1 188 ? 9.123 -16.641 -9.482 1.00 47.72 188 PRO A O 1
ATOM 1493 N N . PHE A 1 189 ? 11.037 -17.547 -10.158 1.00 40.88 189 PHE A N 1
ATOM 1494 C CA . PHE A 1 189 ? 10.457 -18.669 -10.931 1.00 40.88 189 PHE A CA 1
ATOM 1495 C C . PHE A 1 189 ? 10.580 -19.990 -10.142 1.00 40.88 189 PHE A C 1
ATOM 1497 O O . PHE A 1 189 ? 11.504 -20.039 -9.339 1.00 40.88 189 PHE A O 1
ATOM 1504 N N . LEU A 1 190 ? 9.755 -21.040 -10.407 1.00 39.00 190 LEU A N 1
ATOM 1505 C CA . LEU A 1 190 ? 10.076 -22.504 -10.313 1.00 39.00 190 LEU A CA 1
ATOM 1506 C C . LEU A 1 190 ? 8.892 -23.467 -10.711 1.00 39.00 190 LEU A C 1
ATOM 1508 O O . LEU A 1 190 ? 7.812 -22.996 -11.048 1.00 39.00 190 LEU A O 1
ATOM 1512 N N . GLU A 1 191 ? 9.162 -24.792 -10.761 1.00 37.38 191 GLU A N 1
ATOM 1513 C CA . GLU A 1 191 ? 8.675 -25.932 -11.615 1.00 37.38 191 GLU A CA 1
ATOM 1514 C C . GLU A 1 191 ? 7.206 -26.478 -11.572 1.00 37.38 191 GLU A C 1
ATOM 1516 O O . GLU A 1 191 ? 6.375 -26.066 -10.772 1.00 37.38 191 GLU A O 1
ATOM 1521 N N . ARG A 1 192 ? 6.882 -27.426 -12.492 1.00 40.62 192 ARG A N 1
ATOM 1522 C CA . ARG A 1 192 ? 5.530 -27.841 -12.966 1.00 40.62 192 ARG A CA 1
ATOM 1523 C C . ARG A 1 192 ? 5.066 -29.260 -12.572 1.00 40.62 192 ARG A C 1
ATOM 1525 O O . ARG A 1 192 ? 5.814 -30.216 -12.727 1.00 40.62 192 ARG A O 1
ATOM 1532 N N . ASN A 1 193 ? 3.761 -29.396 -12.297 1.00 39.66 193 ASN A N 1
ATOM 1533 C CA . ASN A 1 193 ? 2.938 -30.620 -12.411 1.00 39.66 193 ASN A CA 1
ATOM 1534 C C . ASN A 1 193 ? 1.678 -30.315 -13.264 1.00 39.66 193 ASN A C 1
ATOM 1536 O O . ASN A 1 193 ? 1.344 -29.143 -13.430 1.00 39.66 193 ASN A O 1
ATOM 1540 N N . TRP A 1 194 ? 0.965 -31.315 -13.813 1.00 45.22 194 TRP A N 1
ATOM 1541 C CA . TRP A 1 194 ? -0.217 -31.088 -14.677 1.00 45.22 194 TRP A CA 1
ATOM 1542 C C . TRP A 1 194 ? -1.504 -31.766 -14.179 1.00 45.22 194 TRP A C 1
ATOM 1544 O O . TRP A 1 194 ? -1.485 -32.895 -13.699 1.00 45.22 194 TRP A O 1
ATOM 1554 N N . PHE A 1 195 ? -2.642 -31.086 -14.362 1.00 41.00 195 PHE A N 1
ATOM 1555 C CA . PHE A 1 195 ? -4.003 -31.618 -14.206 1.00 41.00 195 PHE A CA 1
ATOM 1556 C C . PHE A 1 195 ? -4.905 -31.092 -15.338 1.00 41.00 195 PHE A C 1
ATOM 1558 O O . PHE A 1 195 ? -4.630 -30.046 -15.926 1.00 41.00 195 PHE A O 1
ATOM 1565 N N . LYS A 1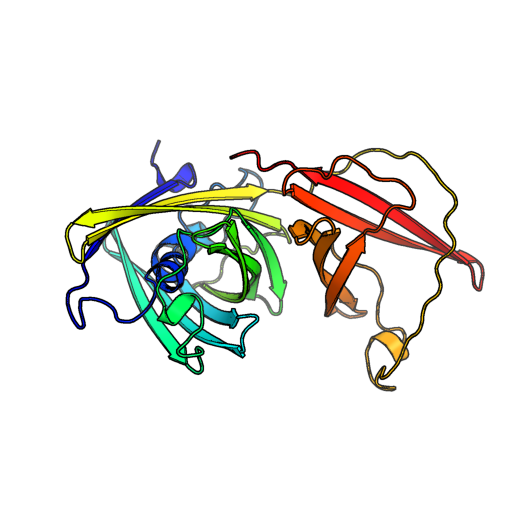 196 ? -5.982 -31.816 -15.676 1.00 50.81 196 LYS A N 1
ATOM 1566 C CA . LYS A 1 196 ? -6.985 -31.357 -16.657 1.00 50.81 196 LYS A CA 1
ATOM 1567 C C . LYS A 1 196 ? -8.103 -30.608 -15.934 1.00 50.81 196 LYS A C 1
ATOM 1569 O O . LYS A 1 196 ? -8.750 -31.183 -15.064 1.00 50.81 196 LYS A O 1
ATOM 1574 N N . HIS A 1 197 ? -8.364 -29.364 -16.329 1.00 57.03 197 HIS A N 1
ATOM 1575 C CA . HIS A 1 197 ? -9.517 -28.589 -15.868 1.00 57.03 197 HIS A CA 1
ATOM 1576 C C . HIS A 1 197 ? -10.336 -28.100 -17.071 1.00 57.03 197 HIS A C 1
ATOM 1578 O O . HIS A 1 197 ? -9.793 -27.890 -18.153 1.00 57.03 197 HIS A O 1
ATOM 1584 N N . THR A 1 198 ? -11.649 -27.946 -16.891 1.00 69.69 198 THR A N 1
ATOM 1585 C CA . THR A 1 198 ? -12.545 -27.334 -17.885 1.00 69.69 198 THR A CA 1
ATOM 1586 C C . THR A 1 198 ? -13.065 -26.027 -17.310 1.00 69.69 198 THR A C 1
ATOM 1588 O O . THR A 1 198 ? -13.616 -26.027 -16.212 1.00 69.69 198 THR A O 1
ATOM 1591 N N . SER A 1 199 ? -12.893 -24.932 -18.047 1.00 67.25 199 SER A N 1
ATOM 1592 C CA . SER A 1 199 ? -13.346 -23.595 -17.655 1.00 67.25 199 SER A CA 1
ATOM 1593 C C . SER A 1 199 ? -14.441 -23.105 -18.597 1.00 67.25 199 SER A C 1
ATOM 1595 O O . SER A 1 199 ? -14.349 -23.293 -19.808 1.00 67.25 199 SER A O 1
ATOM 1597 N N . MET A 1 200 ? -15.465 -22.456 -18.041 1.00 72.50 200 MET A N 1
ATOM 1598 C CA . MET A 1 200 ? -16.496 -21.738 -18.796 1.00 72.50 200 MET A CA 1
ATOM 1599 C C . MET A 1 200 ? -16.349 -20.245 -18.530 1.00 72.50 200 MET A C 1
ATOM 1601 O O . MET A 1 200 ? -16.249 -19.826 -17.379 1.00 72.50 200 MET A O 1
ATOM 1605 N N . PHE A 1 201 ? -16.352 -19.443 -19.591 1.00 72.75 201 PHE A N 1
ATOM 1606 C CA . PHE A 1 201 ? -16.248 -17.993 -19.501 1.00 72.75 201 PHE A CA 1
ATOM 1607 C C . PHE A 1 201 ? -17.564 -17.346 -19.934 1.00 72.75 201 PHE A C 1
ATOM 1609 O O . PHE A 1 201 ? -17.998 -17.518 -21.072 1.00 72.75 201 PHE A O 1
ATOM 1616 N N . HIS A 1 202 ? -18.170 -16.570 -19.035 1.00 76.31 202 HIS A N 1
ATOM 1617 C CA . HIS A 1 202 ? -19.328 -15.731 -19.334 1.00 76.31 202 HIS A CA 1
ATOM 1618 C C . HIS A 1 202 ? -18.900 -14.267 -19.315 1.00 76.31 202 HIS A C 1
ATOM 1620 O O . HIS A 1 202 ? -18.884 -13.615 -18.273 1.00 76.31 202 HIS A O 1
ATOM 1626 N N . GLY A 1 203 ? -18.505 -13.768 -20.482 1.00 74.62 203 GLY A N 1
ATOM 1627 C CA . GLY A 1 203 ? -18.108 -12.381 -20.654 1.00 74.62 203 GLY A CA 1
ATOM 1628 C C . GLY A 1 203 ? -19.294 -11.478 -20.972 1.00 74.62 203 GLY A C 1
ATOM 1629 O O . GLY A 1 203 ? -20.038 -11.754 -21.908 1.00 74.62 203 GLY A O 1
ATOM 1630 N N . VAL A 1 204 ? -19.435 -10.372 -20.245 1.00 80.19 204 VAL A N 1
ATOM 1631 C CA . VAL A 1 204 ? -20.431 -9.326 -20.525 1.00 80.19 204 VAL A CA 1
ATOM 1632 C C . VAL A 1 204 ? -19.770 -7.950 -20.507 1.00 80.19 204 VAL A C 1
ATOM 1634 O O . VAL A 1 204 ? -18.735 -7.763 -19.874 1.00 80.19 204 VAL A O 1
ATOM 1637 N N . ASN A 1 205 ? -20.377 -6.980 -21.195 1.00 84.56 205 ASN A N 1
ATOM 1638 C CA . ASN A 1 205 ? -20.006 -5.560 -21.138 1.00 84.56 205 ASN A CA 1
ATOM 1639 C C . ASN A 1 205 ? -18.566 -5.215 -21.564 1.00 84.56 205 ASN A C 1
ATOM 1641 O O . ASN A 1 205 ? -18.007 -4.223 -21.101 1.00 84.56 205 ASN A O 1
ATOM 1645 N N . PHE A 1 206 ? -17.968 -5.976 -22.484 1.00 83.38 206 PHE A N 1
ATOM 1646 C CA . PHE A 1 206 ? -16.696 -5.581 -23.091 1.00 83.38 206 PHE A CA 1
ATOM 1647 C C . PHE A 1 206 ? -16.913 -4.453 -24.111 1.00 83.38 206 PHE A C 1
ATOM 1649 O O . PHE A 1 206 ? -17.614 -4.668 -25.104 1.00 83.38 206 PHE A O 1
ATOM 1656 N N . PRO A 1 207 ? -16.304 -3.263 -23.934 1.00 86.88 207 PRO A N 1
ATOM 1657 C CA . PRO A 1 207 ? -16.437 -2.189 -24.910 1.00 86.88 207 PRO A CA 1
ATOM 1658 C C . PRO A 1 207 ? -15.845 -2.619 -26.255 1.00 86.88 207 PRO A C 1
ATOM 1660 O O . PRO A 1 207 ? -14.692 -3.048 -26.304 1.00 86.88 207 PRO A O 1
ATOM 1663 N N . ALA A 1 208 ? -16.586 -2.447 -27.355 1.00 88.19 208 ALA A N 1
ATOM 1664 C CA . ALA A 1 208 ? -16.120 -2.814 -28.700 1.00 88.19 208 ALA A CA 1
ATOM 1665 C C . ALA A 1 208 ? -14.796 -2.119 -29.079 1.00 88.19 208 ALA A C 1
ATOM 1667 O O . ALA A 1 208 ? -13.935 -2.708 -29.730 1.00 88.19 208 ALA A O 1
ATOM 1668 N N . ASN A 1 209 ? -14.602 -0.887 -28.594 1.00 91.19 209 ASN A N 1
ATOM 1669 C CA . ASN A 1 209 ? -13.385 -0.097 -28.808 1.00 91.19 209 ASN A CA 1
ATOM 1670 C C . ASN A 1 209 ? -12.295 -0.336 -27.742 1.00 91.19 209 ASN A C 1
ATOM 1672 O O . ASN A 1 209 ? -11.210 0.249 -27.805 1.00 91.19 209 ASN A O 1
ATOM 1676 N N . GLY A 1 210 ? -12.569 -1.187 -26.752 1.00 86.62 210 GLY A N 1
ATOM 1677 C CA . GLY A 1 210 ? -11.645 -1.513 -25.672 1.00 86.62 210 GLY A CA 1
ATOM 1678 C C . GLY A 1 210 ? -10.452 -2.357 -26.144 1.00 86.62 210 GLY A C 1
ATOM 1679 O O . GLY A 1 210 ? -10.519 -3.019 -27.183 1.00 86.62 210 GLY A O 1
ATOM 1680 N N . PRO A 1 211 ? -9.344 -2.373 -25.381 1.00 86.81 211 PRO A N 1
ATOM 1681 C CA . PRO A 1 211 ? -8.117 -3.074 -25.771 1.00 86.81 211 PRO A CA 1
ATOM 1682 C C . PRO A 1 211 ? -8.309 -4.588 -25.951 1.00 86.81 211 PRO A C 1
ATOM 1684 O O . PRO A 1 211 ? -7.656 -5.188 -26.805 1.00 86.81 211 PRO A O 1
ATOM 1687 N N . ILE A 1 212 ? -9.226 -5.191 -25.189 1.00 87.31 212 ILE A N 1
ATOM 1688 C CA . ILE A 1 212 ? -9.546 -6.623 -25.250 1.00 87.31 212 ILE A CA 1
ATOM 1689 C C . ILE A 1 212 ? -10.255 -6.955 -26.572 1.00 87.31 212 ILE A C 1
ATOM 1691 O O . ILE A 1 212 ? -9.762 -7.775 -27.346 1.00 87.31 212 ILE A O 1
ATOM 1695 N N . MET A 1 213 ? -11.358 -6.261 -26.882 1.00 88.88 213 MET A N 1
ATOM 1696 C CA . MET A 1 213 ? -12.137 -6.498 -28.108 1.00 88.88 213 MET A CA 1
ATOM 1697 C C . MET A 1 213 ? -11.351 -6.160 -29.377 1.00 88.88 213 MET A C 1
ATOM 1699 O O . MET A 1 213 ? -11.496 -6.835 -30.393 1.00 88.88 213 MET A O 1
ATOM 1703 N N . GLN A 1 214 ? -10.447 -5.181 -29.302 1.00 90.88 214 GLN A N 1
ATOM 1704 C CA . GLN A 1 214 ? -9.545 -4.837 -30.402 1.00 90.88 214 GLN A CA 1
ATOM 1705 C C . GLN A 1 214 ? -8.289 -5.723 -30.493 1.00 90.88 214 GLN A C 1
ATOM 1707 O O . GLN A 1 214 ? -7.405 -5.440 -31.302 1.00 90.88 214 GLN A O 1
ATOM 1712 N N . LYS A 1 215 ? -8.169 -6.791 -29.686 1.00 87.56 215 LYS A N 1
ATOM 1713 C CA . LYS A 1 215 ? -7.020 -7.725 -29.694 1.00 87.56 215 LYS A CA 1
ATOM 1714 C C . LYS A 1 215 ? -5.665 -7.014 -29.548 1.00 87.56 215 LYS A C 1
ATOM 1716 O O . LYS A 1 215 ? -4.661 -7.384 -30.178 1.00 87.56 215 LYS A O 1
ATOM 1721 N N . ARG A 1 216 ? -5.643 -5.971 -28.715 1.00 89.19 216 ARG A N 1
ATOM 1722 C CA . ARG A 1 216 ? -4.454 -5.169 -28.400 1.00 89.19 216 ARG A CA 1
ATOM 1723 C C . ARG A 1 216 ? -3.692 -5.683 -27.181 1.00 89.19 216 ARG A C 1
ATOM 1725 O O . ARG A 1 216 ? -2.689 -5.087 -26.834 1.00 89.19 216 ARG A O 1
ATOM 1732 N N . THR A 1 217 ? -4.113 -6.775 -26.554 1.00 88.12 217 THR A N 1
ATOM 1733 C CA . THR A 1 217 ? -3.423 -7.388 -25.408 1.00 88.12 217 THR A CA 1
ATOM 1734 C C . THR A 1 217 ? -2.426 -8.458 -25.856 1.00 88.12 217 THR A C 1
ATOM 1736 O O . THR A 1 217 ? -2.746 -9.226 -26.767 1.00 88.12 217 THR A O 1
ATOM 1739 N N . ILE A 1 218 ? -1.261 -8.556 -25.210 1.00 86.50 218 ILE A N 1
ATOM 1740 C CA . ILE A 1 218 ? -0.197 -9.520 -25.575 1.00 86.50 218 ILE A CA 1
ATOM 1741 C C . ILE A 1 218 ? 0.182 -10.509 -24.467 1.00 86.50 218 ILE A C 1
ATOM 1743 O O . ILE A 1 218 ? 0.790 -11.532 -24.757 1.00 86.50 218 ILE A O 1
ATOM 1747 N N . GLY A 1 219 ? -0.215 -10.259 -23.221 1.00 86.00 219 GLY A N 1
ATOM 1748 C CA . GLY A 1 219 ? 0.109 -11.132 -22.098 1.00 86.00 219 GLY A CA 1
ATOM 1749 C C . GLY A 1 219 ? -0.274 -10.508 -20.765 1.00 86.00 219 GLY A C 1
ATOM 1750 O O . GLY A 1 219 ? -0.842 -9.414 -20.729 1.00 86.00 219 GLY A O 1
ATOM 1751 N N . TRP A 1 220 ? 0.047 -11.215 -19.687 1.00 87.19 220 TRP A N 1
ATOM 1752 C CA . TRP A 1 220 ? -0.160 -10.758 -18.319 1.00 87.19 220 TRP A CA 1
ATOM 1753 C C . TRP A 1 220 ? 1.171 -10.412 -17.667 1.00 87.19 220 TRP A C 1
ATOM 1755 O O . TRP A 1 220 ? 2.162 -11.124 -17.838 1.00 87.19 220 TRP A O 1
ATOM 1765 N N . ASP A 1 221 ? 1.171 -9.337 -16.889 1.00 86.50 221 ASP A N 1
ATOM 1766 C CA . ASP A 1 221 ? 2.236 -9.073 -15.931 1.00 86.50 221 ASP A CA 1
ATOM 1767 C C . ASP A 1 221 ? 2.118 -10.022 -14.731 1.00 86.50 221 ASP A C 1
ATOM 1769 O O . ASP A 1 221 ? 1.001 -10.406 -14.368 1.00 86.50 221 ASP A O 1
ATOM 1773 N N . PRO A 1 222 ? 3.236 -10.386 -14.076 1.00 85.56 222 PRO A N 1
ATOM 1774 C CA . PRO A 1 222 ? 3.153 -11.169 -12.857 1.00 85.56 222 PRO A CA 1
ATOM 1775 C C . PRO A 1 222 ? 2.366 -10.436 -11.770 1.00 85.56 222 PRO A C 1
ATOM 1777 O O . PRO A 1 222 ? 2.542 -9.226 -11.576 1.00 85.56 222 PRO A O 1
ATOM 1780 N N . SER A 1 223 ? 1.531 -11.180 -11.055 1.00 84.50 223 SER A N 1
ATOM 1781 C CA . SER A 1 223 ? 0.538 -10.659 -10.112 1.00 84.50 223 SER A CA 1
ATOM 1782 C C . SER A 1 223 ? 0.551 -11.446 -8.804 1.00 84.50 223 SER A C 1
ATOM 1784 O O . SER A 1 223 ? 1.084 -12.549 -8.761 1.00 84.50 223 SER A O 1
ATOM 1786 N N . PHE A 1 224 ? -0.002 -10.869 -7.739 1.00 83.94 224 PHE A N 1
ATOM 1787 C CA . PHE A 1 224 ? 0.012 -11.450 -6.398 1.00 83.94 224 PHE A CA 1
ATOM 1788 C C . PHE A 1 224 ? -1.421 -11.521 -5.881 1.00 83.94 224 PHE A C 1
ATOM 1790 O O . PHE A 1 224 ? -2.029 -10.489 -5.602 1.00 83.94 224 PHE A O 1
ATOM 1797 N N . GLU A 1 225 ? -1.963 -12.731 -5.794 1.00 88.75 225 GLU A N 1
ATOM 1798 C CA . GLU A 1 225 ? -3.278 -13.003 -5.231 1.00 88.75 225 GLU A CA 1
ATOM 1799 C C . GLU A 1 225 ? -3.165 -13.151 -3.725 1.00 88.75 225 GLU A C 1
ATOM 1801 O O . GLU A 1 225 ? -2.460 -14.024 -3.216 1.00 88.75 225 GLU A O 1
ATOM 1806 N N . LYS A 1 226 ? -3.861 -12.286 -2.988 1.00 86.38 226 LYS A N 1
ATOM 1807 C CA . LYS A 1 226 ? -3.975 -12.468 -1.550 1.00 86.38 226 LYS A CA 1
ATOM 1808 C C . LYS A 1 226 ? -5.053 -13.496 -1.269 1.00 86.38 226 LYS A C 1
ATOM 1810 O O . LYS A 1 226 ? -6.212 -13.302 -1.619 1.00 86.38 226 LYS A O 1
ATOM 1815 N N . MET A 1 227 ? -4.665 -14.541 -0.556 1.00 89.56 227 MET A N 1
ATOM 1816 C CA . MET A 1 227 ? -5.540 -15.629 -0.167 1.00 89.56 227 MET A CA 1
ATOM 1817 C C . MET A 1 227 ? -5.989 -15.429 1.274 1.00 89.56 227 MET A C 1
ATOM 1819 O O . MET A 1 227 ? -5.171 -15.409 2.198 1.00 89.56 227 MET A O 1
ATOM 1823 N N . THR A 1 228 ? -7.294 -15.267 1.472 1.00 87.75 228 THR A N 1
ATOM 1824 C CA . THR A 1 228 ? -7.900 -15.045 2.787 1.00 87.75 228 THR A CA 1
ATOM 1825 C C . THR A 1 228 ? -8.995 -16.056 3.075 1.00 87.75 228 THR A C 1
ATOM 1827 O O . THR A 1 228 ? -9.759 -16.451 2.195 1.00 87.75 228 THR A O 1
ATOM 1830 N N . VAL A 1 229 ? -9.101 -16.478 4.331 1.00 83.94 229 VAL A N 1
ATOM 1831 C CA . VAL A 1 229 ? -10.219 -17.312 4.780 1.00 83.94 229 VAL A CA 1
ATOM 1832 C C . VAL A 1 229 ? -11.281 -16.430 5.421 1.00 83.94 229 VAL A C 1
ATOM 1834 O O . VAL A 1 229 ? -11.030 -15.751 6.415 1.00 83.94 229 VAL A O 1
ATOM 1837 N N . SER A 1 230 ? -12.495 -16.458 4.872 1.00 79.19 230 SER A N 1
ATOM 1838 C CA . SER A 1 230 ? -13.658 -15.789 5.463 1.00 79.19 230 SER A CA 1
ATOM 1839 C C . SER A 1 230 ? -14.895 -16.673 5.339 1.00 79.19 230 SER A C 1
ATOM 1841 O O . SER A 1 230 ? -15.149 -17.255 4.286 1.00 79.19 230 SER A O 1
ATOM 1843 N N . ASN A 1 231 ? -15.669 -16.804 6.420 1.00 78.50 231 ASN A N 1
ATOM 1844 C CA . ASN A 1 231 ? -16.884 -17.632 6.464 1.00 78.50 231 ASN A CA 1
ATOM 1845 C C . ASN A 1 231 ? -16.673 -19.072 5.944 1.00 78.50 231 ASN A C 1
ATOM 1847 O O . ASN A 1 231 ? -17.496 -19.581 5.187 1.00 78.50 231 ASN A O 1
ATOM 1851 N N . ASN A 1 232 ? -15.556 -19.713 6.316 1.00 79.44 232 ASN A N 1
ATOM 1852 C CA . ASN A 1 232 ? -15.144 -21.044 5.838 1.00 79.44 232 ASN A CA 1
ATOM 1853 C C . ASN A 1 232 ? -15.001 -21.171 4.309 1.00 79.44 232 ASN A C 1
ATOM 1855 O O . ASN A 1 232 ? -15.081 -22.268 3.760 1.00 79.44 232 ASN A O 1
ATOM 1859 N N . ILE A 1 233 ? -14.774 -20.057 3.614 1.00 83.69 233 ILE A N 1
ATOM 1860 C CA . ILE A 1 233 ? -14.477 -20.018 2.185 1.00 83.69 233 ILE A CA 1
ATOM 1861 C C . ILE A 1 233 ? -13.105 -19.375 2.020 1.00 83.69 233 ILE A C 1
ATOM 1863 O O . ILE A 1 233 ? -12.844 -18.293 2.550 1.00 83.69 233 ILE A O 1
ATOM 1867 N N . LEU A 1 234 ? -12.233 -20.045 1.272 1.00 89.19 234 LEU A N 1
ATOM 1868 C CA . LEU A 1 234 ? -10.986 -19.451 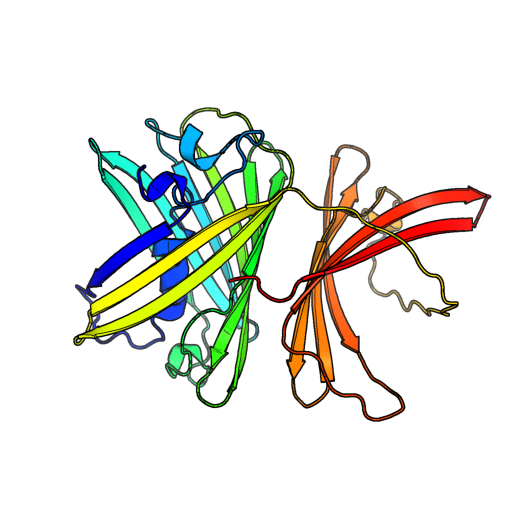0.817 1.00 89.19 234 LEU A CA 1
ATOM 1869 C C . LEU A 1 234 ? -11.305 -18.505 -0.342 1.00 89.19 234 LEU A C 1
ATOM 1871 O O . LEU A 1 234 ? -11.954 -18.893 -1.316 1.00 89.19 234 LEU A O 1
ATOM 1875 N N . ARG A 1 235 ? -10.880 -17.256 -0.221 1.00 91.19 235 ARG A N 1
ATOM 1876 C CA . ARG A 1 235 ? -11.053 -16.213 -1.225 1.00 91.19 235 ARG A CA 1
ATOM 1877 C C . ARG A 1 235 ? -9.698 -15.738 -1.697 1.00 91.19 235 ARG A C 1
ATOM 1879 O O . ARG A 1 235 ? -8.773 -15.664 -0.894 1.00 91.19 235 ARG A O 1
ATOM 1886 N N . GLY A 1 236 ? -9.616 -15.444 -2.980 1.00 90.44 236 GLY A N 1
ATOM 1887 C CA . GLY A 1 236 ? -8.457 -14.831 -3.594 1.00 90.44 236 GLY A CA 1
ATOM 1888 C C . GLY A 1 236 ? -8.833 -13.467 -4.144 1.00 90.44 236 GLY A C 1
ATOM 1889 O O . GLY A 1 236 ? -9.876 -13.329 -4.780 1.00 90.44 236 GLY A O 1
ATOM 1890 N N . ASP A 1 237 ? -8.015 -12.462 -3.871 1.00 90.25 237 ASP A N 1
ATOM 18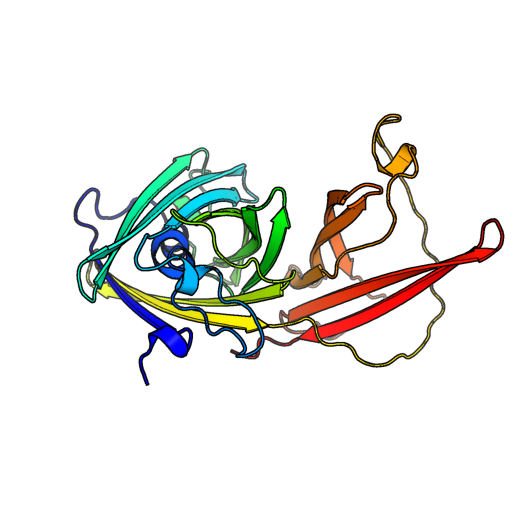91 C CA . ASP A 1 237 ? -8.189 -11.114 -4.401 1.00 90.25 237 ASP A CA 1
ATOM 1892 C C . ASP A 1 237 ? -6.889 -10.693 -5.090 1.00 90.25 237 ASP A C 1
ATOM 1894 O O . ASP A 1 237 ? -5.819 -10.701 -4.471 1.00 90.25 237 ASP A O 1
ATOM 1898 N N . VAL A 1 238 ? -6.966 -10.350 -6.379 1.00 89.00 238 VAL A N 1
ATOM 1899 C CA . VAL A 1 238 ? -5.796 -9.952 -7.172 1.00 89.00 238 VAL A CA 1
ATOM 1900 C C . VAL A 1 238 ? -6.121 -8.865 -8.184 1.00 89.00 238 VAL A C 1
ATOM 1902 O O . VAL A 1 238 ? -7.058 -8.967 -8.975 1.00 89.00 238 VAL A O 1
ATOM 1905 N N . THR A 1 239 ? -5.270 -7.842 -8.227 1.00 87.88 239 THR A N 1
ATOM 1906 C CA . THR A 1 239 ? -5.198 -6.926 -9.366 1.00 87.88 239 THR A CA 1
ATOM 1907 C C . THR A 1 239 ? -4.206 -7.472 -10.382 1.00 87.88 239 THR A C 1
ATOM 1909 O O . THR A 1 239 ? -3.019 -7.624 -10.092 1.00 87.88 239 THR A O 1
ATOM 1912 N N . MET A 1 240 ? -4.676 -7.742 -11.593 1.00 88.50 240 MET A N 1
ATOM 1913 C CA . MET A 1 240 ? -3.839 -8.195 -12.697 1.00 88.50 240 MET A CA 1
ATOM 1914 C C . MET A 1 240 ? -3.753 -7.128 -13.786 1.00 88.50 240 MET A C 1
ATOM 1916 O O . MET A 1 240 ? -4.685 -6.353 -14.002 1.00 88.50 240 MET A O 1
ATOM 1920 N N . PHE A 1 241 ? -2.640 -7.117 -14.516 1.00 88.69 241 PHE A N 1
ATOM 1921 C CA . PHE A 1 241 ? -2.372 -6.134 -15.561 1.00 88.69 241 PHE A CA 1
ATOM 1922 C C . PHE A 1 241 ? -2.114 -6.831 -16.900 1.00 88.69 241 PHE A C 1
ATOM 1924 O O . PHE A 1 241 ? -1.160 -7.593 -17.047 1.00 88.69 241 PHE A O 1
ATOM 1931 N N . LEU A 1 242 ? -2.964 -6.556 -17.889 1.00 89.75 242 LEU A N 1
ATOM 1932 C CA . LEU A 1 242 ? -2.787 -6.984 -19.277 1.00 89.75 242 LEU A CA 1
ATOM 1933 C C . LEU A 1 242 ? -1.840 -6.029 -19.994 1.00 89.75 242 LEU A C 1
ATOM 1935 O O . LEU A 1 242 ? -2.147 -4.845 -20.127 1.00 89.75 242 LEU A O 1
ATOM 1939 N N . GLN A 1 243 ? -0.739 -6.544 -20.524 1.00 90.25 243 GLN A N 1
ATOM 1940 C CA . GLN A 1 243 ? 0.177 -5.781 -21.370 1.00 90.25 243 GLN A CA 1
ATOM 1941 C C . GLN A 1 243 ? -0.471 -5.448 -22.719 1.00 90.25 243 GLN A C 1
ATOM 1943 O O . GLN A 1 243 ? -1.097 -6.314 -23.345 1.00 90.25 243 GLN A O 1
ATOM 1948 N N . LEU A 1 244 ? -0.291 -4.212 -23.191 1.00 89.69 244 LEU A N 1
ATOM 1949 C CA . LEU A 1 244 ? -0.845 -3.728 -24.457 1.00 89.69 244 LEU A CA 1
ATOM 1950 C C . LEU A 1 244 ? 0.210 -3.629 -25.573 1.00 89.69 244 LEU A C 1
ATOM 1952 O O . LEU A 1 244 ? 1.365 -3.267 -25.348 1.00 89.69 244 LEU A O 1
ATOM 1956 N N . LYS A 1 245 ? -0.211 -3.896 -26.817 1.00 87.00 245 LYS A N 1
ATOM 1957 C CA . LYS A 1 245 ? 0.559 -3.613 -28.037 1.00 87.00 245 LYS A CA 1
ATOM 1958 C C . LYS A 1 245 ? 0.840 -2.113 -28.102 1.00 87.00 245 LYS A C 1
ATOM 1960 O O . LYS A 1 245 ? -0.097 -1.319 -28.087 1.00 87.00 245 LYS A O 1
ATOM 1965 N N . GLY A 1 246 ? 2.115 -1.745 -28.212 1.00 83.31 246 GLY A N 1
ATOM 1966 C CA . GLY A 1 246 ? 2.549 -0.344 -28.188 1.00 83.31 246 GLY A CA 1
ATOM 1967 C C . GLY A 1 246 ? 2.850 0.204 -26.788 1.00 83.31 246 GLY A C 1
ATOM 1968 O O . GLY A 1 246 ? 3.146 1.387 -26.668 1.00 83.31 246 GLY A O 1
ATOM 1969 N N . GLY A 1 247 ? 2.822 -0.644 -25.754 1.00 84.19 247 GLY A N 1
ATOM 1970 C CA . GLY A 1 247 ? 3.163 -0.276 -24.381 1.00 84.19 247 GLY A CA 1
ATOM 1971 C C . GLY A 1 247 ? 1.950 0.085 -23.520 1.00 84.19 247 GLY A C 1
ATOM 1972 O O . GLY A 1 247 ? 0.851 0.341 -24.012 1.00 84.19 247 GLY A O 1
ATOM 1973 N N . GLY A 1 248 ? 2.166 0.091 -22.203 1.00 88.00 248 GLY A N 1
ATOM 1974 C CA . GLY A 1 248 ? 1.126 0.324 -21.203 1.00 88.00 248 GLY A CA 1
ATOM 1975 C C . GLY A 1 248 ? 0.349 -0.935 -20.815 1.00 88.00 248 GLY A C 1
ATOM 1976 O O . GLY A 1 248 ? 0.618 -2.041 -21.294 1.00 88.00 248 GLY A O 1
ATOM 1977 N N . TYR A 1 249 ? -0.622 -0.743 -19.921 1.00 89.19 249 TYR A N 1
ATOM 1978 C CA . TYR A 1 249 ? -1.359 -1.829 -19.284 1.00 89.19 249 TYR A CA 1
ATOM 1979 C C . TYR A 1 249 ? -2.858 -1.546 -19.226 1.00 89.19 249 TYR A C 1
ATOM 1981 O O . TYR A 1 249 ? -3.292 -0.397 -19.130 1.00 89.19 249 TYR A O 1
ATOM 1989 N N . HIS A 1 250 ? -3.645 -2.614 -19.235 1.00 87.69 250 HIS A N 1
ATOM 1990 C CA . HIS A 1 250 ? -5.054 -2.603 -18.871 1.00 87.69 250 HIS A CA 1
ATOM 1991 C C . HIS A 1 250 ? -5.229 -3.411 -17.583 1.00 87.69 250 HIS A C 1
ATOM 1993 O O . HIS A 1 250 ? -4.966 -4.612 -17.574 1.00 87.69 250 HIS A O 1
ATOM 1999 N N . SER A 1 251 ? -5.616 -2.756 -16.490 1.00 88.50 25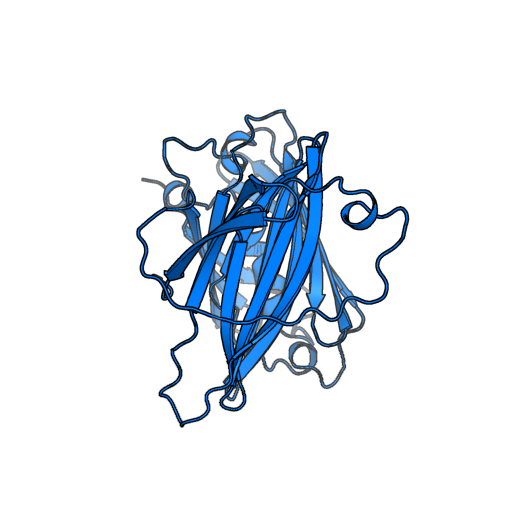1 SER A N 1
ATOM 2000 C CA . SER A 1 251 ? -5.816 -3.420 -15.203 1.00 88.50 251 SER A CA 1
ATOM 2001 C C . SER A 1 251 ? -7.182 -4.101 -15.124 1.00 88.50 251 SER A C 1
ATOM 2003 O O . SER A 1 251 ? -8.162 -3.655 -15.721 1.00 88.50 251 SER A O 1
ATOM 2005 N N . CYS A 1 252 ? -7.243 -5.190 -14.367 1.00 85.06 252 CYS A N 1
ATOM 2006 C CA . CYS A 1 252 ? -8.461 -5.913 -14.040 1.00 85.06 252 CYS A CA 1
ATOM 2007 C C . CYS A 1 252 ? -8.366 -6.424 -12.598 1.00 85.06 252 CYS A C 1
ATOM 2009 O O . CYS A 1 252 ? -7.298 -6.852 -12.164 1.00 85.06 252 CYS A O 1
ATOM 2011 N N . GLN A 1 253 ? -9.475 -6.359 -11.865 1.00 87.44 253 GLN A N 1
ATOM 2012 C CA . GLN A 1 253 ? -9.599 -6.941 -10.531 1.00 87.44 253 GLN A CA 1
ATOM 2013 C C . GLN A 1 253 ? -10.252 -8.315 -10.649 1.00 87.44 253 GLN A C 1
ATOM 2015 O O . GLN A 1 253 ? -11.312 -8.447 -11.266 1.00 87.44 253 GLN A O 1
ATOM 2020 N N . PHE A 1 254 ? -9.636 -9.317 -10.038 1.00 86.44 254 PHE A N 1
ATOM 2021 C CA . PHE A 1 254 ? -10.185 -10.655 -9.907 1.00 86.44 254 PHE A CA 1
ATOM 2022 C C . PHE A 1 254 ? -10.509 -10.915 -8.443 1.00 86.44 254 PHE A C 1
ATOM 2024 O O . PHE A 1 254 ? -9.680 -10.710 -7.559 1.00 86.44 254 PHE A O 1
ATOM 2031 N N . HIS A 1 255 ? -11.732 -11.388 -8.226 1.00 89.06 255 HIS A N 1
ATOM 2032 C CA . HIS A 1 255 ? -12.217 -11.854 -6.939 1.00 89.06 255 HIS A CA 1
ATOM 2033 C C . HIS A 1 255 ? -12.609 -13.319 -7.105 1.00 89.06 255 HIS A C 1
ATOM 2035 O O . HIS A 1 255 ? -13.584 -13.646 -7.793 1.00 89.06 255 HIS A O 1
ATOM 2041 N N . THR A 1 256 ? -11.840 -14.206 -6.493 1.00 87.94 256 THR A N 1
ATOM 2042 C CA . THR A 1 256 ? -11.984 -15.653 -6.604 1.00 87.94 256 THR A CA 1
ATOM 2043 C C . THR A 1 256 ? -12.558 -16.214 -5.310 1.00 87.94 256 THR A C 1
ATOM 2045 O O . THR A 1 256 ? -12.226 -15.785 -4.208 1.00 87.94 256 THR A O 1
ATOM 2048 N N . SER A 1 257 ? -13.444 -17.203 -5.415 1.00 87.56 257 SER A N 1
ATOM 2049 C CA . SER A 1 257 ? -13.908 -17.992 -4.271 1.00 87.56 257 SER A CA 1
ATOM 2050 C C . SER A 1 257 ? -13.662 -19.465 -4.547 1.00 87.56 257 SER A C 1
ATOM 2052 O O . SER A 1 257 ? -14.230 -20.034 -5.479 1.00 87.56 257 SER A O 1
ATOM 2054 N N . TYR A 1 258 ? -12.847 -20.084 -3.706 1.00 86.12 258 TYR A N 1
ATOM 2055 C CA . TYR A 1 258 ? -12.470 -21.483 -3.806 1.00 86.12 258 TYR A CA 1
ATOM 2056 C C . TYR A 1 258 ? -13.410 -22.320 -2.937 1.00 86.12 258 TYR A C 1
ATOM 2058 O O . TYR A 1 258 ? -13.548 -22.093 -1.733 1.00 86.12 258 TYR A O 1
ATOM 2066 N N . LYS A 1 259 ? -14.093 -23.283 -3.564 1.00 82.00 259 LYS A N 1
ATOM 2067 C CA . LYS A 1 259 ? -15.033 -24.196 -2.904 1.00 82.00 259 LYS A CA 1
ATOM 2068 C C . LYS A 1 259 ? -14.619 -25.633 -3.170 1.00 82.00 259 LYS A C 1
ATOM 2070 O O . LYS A 1 259 ? -14.321 -25.992 -4.307 1.00 82.00 259 LYS A O 1
ATOM 2075 N N . THR A 1 260 ? -14.655 -26.458 -2.135 1.00 77.69 260 THR A N 1
ATOM 2076 C CA . THR A 1 260 ? -14.364 -27.888 -2.227 1.00 77.69 260 THR A CA 1
ATOM 2077 C C . THR A 1 260 ? -15.651 -28.700 -2.108 1.00 77.69 260 THR A C 1
ATOM 2079 O O . THR A 1 260 ? -16.617 -28.267 -1.482 1.00 77.69 260 THR A O 1
ATOM 2082 N N . LYS A 1 261 ? -15.691 -29.873 -2.754 1.00 76.75 261 LYS A N 1
ATOM 2083 C CA . LYS A 1 261 ? -16.825 -30.807 -2.622 1.00 76.75 261 LYS A CA 1
ATOM 2084 C C . LYS A 1 261 ? -16.844 -31.483 -1.254 1.00 76.75 261 LYS A C 1
ATOM 2086 O O . LYS A 1 261 ? -17.913 -31.741 -0.716 1.00 76.75 261 LYS A O 1
ATOM 2091 N N . GLU A 1 262 ? -15.661 -31.744 -0.713 1.00 80.44 262 GLU A N 1
ATOM 2092 C CA . GLU A 1 262 ? -15.462 -32.308 0.616 1.00 80.44 262 GLU A CA 1
ATOM 2093 C C . GLU A 1 262 ? -14.830 -31.255 1.533 1.00 80.44 262 GLU A C 1
ATOM 2095 O O . GLU A 1 262 ? -14.092 -30.394 1.039 1.00 80.44 262 GLU A O 1
ATOM 2100 N N . PRO A 1 263 ? -15.105 -31.280 2.848 1.00 78.94 263 PRO A N 1
ATOM 2101 C CA . PRO A 1 263 ? -14.444 -30.392 3.793 1.00 78.94 263 PRO A CA 1
ATOM 2102 C C . PRO A 1 263 ? -12.925 -30.565 3.729 1.00 78.94 263 PRO A C 1
ATOM 2104 O O . PRO A 1 263 ? -12.414 -31.675 3.854 1.00 78.94 263 PRO A O 1
ATOM 2107 N N . VAL A 1 264 ? -12.204 -29.460 3.557 1.00 83.31 264 VAL A N 1
ATOM 2108 C CA . VAL A 1 264 ? -10.740 -29.434 3.613 1.00 83.31 264 VAL A CA 1
ATOM 2109 C C . VAL A 1 264 ? -10.282 -28.512 4.730 1.00 83.31 264 VAL A C 1
ATOM 2111 O O . VAL A 1 264 ? -10.954 -27.532 5.059 1.00 83.31 264 VAL A O 1
ATOM 2114 N N . THR A 1 265 ? -9.114 -28.803 5.292 1.00 86.38 265 THR A N 1
ATOM 2115 C CA . THR A 1 265 ? -8.428 -27.863 6.177 1.00 86.38 265 THR A CA 1
ATOM 2116 C C . THR A 1 265 ? -8.043 -26.632 5.369 1.00 86.38 265 THR A C 1
ATOM 2118 O O . THR A 1 265 ? -7.281 -26.728 4.407 1.00 86.38 265 THR A O 1
ATOM 2121 N N . LEU A 1 266 ? -8.588 -25.476 5.744 1.00 85.56 266 LEU A N 1
ATOM 2122 C CA . LEU A 1 266 ? -8.276 -24.226 5.067 1.00 85.56 266 LEU A CA 1
ATOM 2123 C C . LEU A 1 266 ? -6.873 -23.745 5.463 1.00 85.56 266 LEU A C 1
ATOM 2125 O O . LEU A 1 266 ? -6.501 -23.851 6.636 1.00 85.56 266 LEU A O 1
ATOM 2129 N N . PRO A 1 267 ? -6.089 -23.227 4.505 1.00 83.62 267 PRO A N 1
ATOM 2130 C CA . PRO A 1 267 ? -4.767 -22.701 4.797 1.00 83.62 267 PRO A CA 1
ATOM 2131 C C . PRO A 1 267 ? -4.871 -21.414 5.622 1.00 83.62 267 PRO A C 1
ATOM 2133 O O . PRO A 1 267 ? -5.900 -20.736 5.630 1.00 83.62 267 PRO A O 1
ATOM 2136 N N . GLN A 1 268 ? -3.776 -21.046 6.287 1.00 81.19 268 GLN A N 1
ATOM 2137 C CA . GLN A 1 268 ? -3.629 -19.687 6.807 1.00 81.19 268 GLN A CA 1
ATOM 2138 C C . GLN A 1 268 ? -3.625 -18.678 5.652 1.00 81.19 268 GLN A C 1
ATOM 2140 O O . GLN A 1 268 ? -3.417 -19.043 4.491 1.00 81.19 268 GLN A O 1
ATOM 2145 N N . ASN A 1 269 ? -3.828 -17.401 5.973 1.00 82.38 269 ASN A N 1
ATOM 2146 C CA . ASN A 1 269 ? -3.692 -16.345 4.981 1.00 82.38 269 ASN A CA 1
ATOM 2147 C C . ASN A 1 269 ? -2.278 -16.367 4.390 1.00 82.38 269 ASN A C 1
ATOM 2149 O O . ASN A 1 269 ? -1.287 -16.459 5.115 1.00 82.38 269 ASN A O 1
ATOM 2153 N N . HIS A 1 270 ? -2.205 -16.302 3.071 1.00 84.50 270 HIS A N 1
ATOM 2154 C CA . HIS A 1 270 ? -0.964 -16.380 2.312 1.00 84.50 270 HIS A CA 1
ATOM 2155 C C . HIS A 1 270 ? -1.118 -15.574 1.025 1.00 84.50 270 HIS A C 1
ATOM 2157 O O . HIS A 1 270 ? -2.197 -15.055 0.728 1.00 84.50 270 HIS A O 1
ATOM 2163 N N . VAL A 1 271 ? -0.039 -15.450 0.268 1.00 84.50 271 VAL A N 1
ATOM 2164 C CA . VAL A 1 271 ? -0.065 -14.8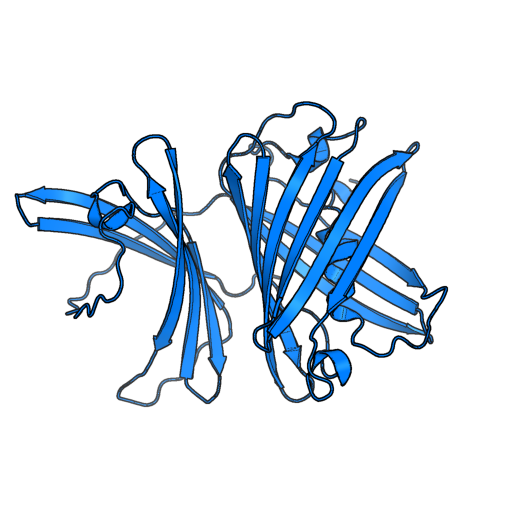04 -1.043 1.00 84.50 271 VAL A CA 1
ATOM 2165 C C . VAL A 1 271 ? 0.367 -15.805 -2.092 1.00 84.50 271 VAL A C 1
ATOM 2167 O O . VAL A 1 271 ? 1.302 -16.564 -1.867 1.00 84.50 271 VAL A O 1
ATOM 2170 N N . VAL A 1 272 ? -0.317 -15.822 -3.226 1.00 86.25 272 VAL A N 1
ATOM 2171 C CA . VAL A 1 272 ? 0.055 -16.632 -4.380 1.00 86.25 272 VAL A CA 1
ATOM 2172 C C . VAL A 1 272 ? 0.548 -15.699 -5.469 1.00 86.25 272 VAL A C 1
ATOM 2174 O O . VAL A 1 272 ? -0.162 -14.820 -5.944 1.00 86.25 272 VAL A O 1
ATOM 2177 N N . GLU A 1 273 ? 1.802 -15.856 -5.852 1.00 85.44 273 GLU A N 1
ATOM 2178 C CA . GLU A 1 273 ? 2.376 -15.163 -6.993 1.00 85.44 273 GLU A CA 1
ATOM 2179 C C . GLU A 1 273 ? 2.020 -15.924 -8.267 1.00 85.44 273 GLU A C 1
ATOM 2181 O O . GLU A 1 273 ? 2.409 -17.079 -8.408 1.00 85.44 273 GLU A O 1
ATOM 2186 N N . HIS A 1 274 ? 1.329 -15.275 -9.200 1.00 85.19 274 HIS A N 1
ATOM 2187 C CA . HIS A 1 274 ? 0.947 -15.836 -10.491 1.00 85.19 274 HIS A CA 1
ATOM 2188 C C . HIS A 1 274 ? 1.770 -15.222 -11.614 1.00 85.19 274 HIS A C 1
ATOM 2190 O O . HIS A 1 274 ? 1.829 -13.997 -11.783 1.00 85.19 274 HIS A O 1
ATOM 2196 N N . ARG A 1 275 ? 2.322 -16.082 -12.465 1.00 84.62 275 ARG A N 1
ATOM 2197 C CA . ARG A 1 275 ? 2.924 -15.709 -13.741 1.00 84.62 275 ARG A CA 1
ATOM 2198 C C . ARG A 1 275 ? 2.316 -16.544 -14.851 1.00 84.62 275 ARG A C 1
ATOM 2200 O O . ARG A 1 275 ? 2.581 -17.738 -14.931 1.00 84.62 275 ARG A O 1
ATOM 2207 N N . ILE A 1 276 ? 1.574 -15.892 -15.740 1.00 87.00 276 ILE A N 1
ATOM 2208 C CA . ILE A 1 276 ? 0.915 -16.543 -16.872 1.00 87.00 276 ILE A CA 1
ATOM 2209 C C . ILE A 1 276 ? 1.602 -16.110 -18.163 1.00 87.00 276 ILE A C 1
ATOM 2211 O O . ILE A 1 276 ? 1.557 -14.939 -18.543 1.00 87.00 276 ILE A O 1
ATOM 2215 N N . THR A 1 277 ? 2.216 -17.054 -18.868 1.00 83.62 277 THR A N 1
ATOM 2216 C CA . THR A 1 277 ? 2.732 -16.839 -20.220 1.00 83.62 277 THR A CA 1
ATOM 2217 C C . THR A 1 277 ? 1.773 -17.435 -21.239 1.00 83.62 277 THR A C 1
ATOM 2219 O O . THR A 1 277 ? 1.238 -18.531 -21.071 1.00 83.62 277 THR A O 1
ATOM 2222 N N . ARG A 1 278 ? 1.543 -16.692 -22.321 1.00 81.81 278 ARG A N 1
ATOM 2223 C CA . ARG A 1 278 ? 0.756 -17.151 -23.463 1.00 81.81 278 ARG A CA 1
ATOM 2224 C C . ARG A 1 278 ? 1.683 -17.377 -24.644 1.00 81.81 278 ARG A C 1
ATOM 2226 O O . ARG A 1 278 ? 2.449 -16.490 -25.001 1.00 81.81 278 ARG A O 1
ATOM 2233 N N . THR A 1 279 ? 1.557 -18.538 -25.274 1.00 81.75 279 THR A N 1
ATOM 2234 C CA . THR A 1 279 ? 2.180 -18.840 -26.565 1.00 81.75 279 THR A CA 1
ATOM 2235 C C . THR A 1 279 ? 1.088 -19.223 -27.552 1.00 81.75 279 THR A C 1
ATOM 2237 O O . THR A 1 279 ? 0.299 -20.132 -27.288 1.00 81.75 279 THR A O 1
ATOM 2240 N N . ASP A 1 280 ? 1.023 -18.529 -28.682 1.00 78.56 280 ASP A N 1
ATOM 2241 C CA . ASP A 1 280 ? 0.148 -18.917 -29.786 1.00 78.56 280 ASP A CA 1
ATOM 2242 C C . ASP A 1 280 ? 0.795 -20.108 -30.514 1.00 78.56 280 ASP A C 1
ATOM 2244 O O . ASP A 1 280 ? 1.977 -20.042 -30.850 1.00 78.56 280 ASP A O 1
ATOM 2248 N N . ILE A 1 281 ? 0.064 -21.217 -30.694 1.00 79.44 281 ILE A N 1
ATOM 2249 C CA . ILE A 1 281 ? 0.612 -22.438 -31.320 1.00 79.44 281 ILE A CA 1
ATOM 2250 C C . ILE A 1 281 ? 0.051 -22.620 -32.735 1.00 79.44 281 ILE A C 1
ATOM 2252 O O . ILE A 1 281 ? 0.797 -22.615 -33.706 1.00 79.44 281 ILE A O 1
ATOM 2256 N N . GLU A 1 282 ? -1.268 -22.790 -32.846 1.00 76.62 282 GLU A N 1
ATOM 2257 C CA . GLU A 1 282 ? -1.999 -23.033 -34.097 1.00 76.62 282 GLU A CA 1
ATOM 2258 C C . GLU A 1 282 ? -3.211 -22.097 -34.157 1.00 76.62 282 GLU A C 1
ATOM 2260 O O . GLU A 1 282 ? -3.603 -21.508 -33.142 1.00 76.62 282 GLU A O 1
ATOM 2265 N N . ASP A 1 283 ? -3.857 -21.993 -35.322 1.00 66.94 283 ASP A N 1
ATOM 2266 C CA . ASP A 1 283 ? -5.123 -21.270 -35.419 1.00 66.94 283 ASP A CA 1
ATOM 2267 C C . ASP A 1 283 ? -6.135 -21.869 -34.422 1.00 66.94 283 ASP A C 1
ATOM 2269 O O . ASP A 1 283 ? -6.419 -23.068 -34.432 1.00 66.94 283 ASP A O 1
ATOM 2273 N N . LYS A 1 284 ? -6.638 -21.025 -33.513 1.00 72.00 284 LYS A N 1
ATOM 2274 C CA . LYS A 1 284 ? -7.543 -21.368 -32.394 1.00 72.00 284 LYS A CA 1
ATOM 2275 C C . LYS A 1 284 ? -6.951 -22.203 -31.244 1.00 72.00 284 LYS A C 1
ATOM 2277 O O . LYS A 1 284 ? -7.711 -22.576 -30.349 1.00 72.00 284 LYS A O 1
ATOM 2282 N N . LYS A 1 285 ? -5.636 -22.447 -31.185 1.00 76.19 285 LYS A N 1
ATOM 2283 C CA . LYS A 1 285 ? -4.978 -23.034 -29.999 1.00 76.19 285 LYS A CA 1
ATOM 2284 C C . LYS A 1 285 ? -3.944 -22.095 -29.398 1.00 76.19 285 LYS A C 1
ATOM 2286 O O . LYS A 1 285 ? -2.993 -21.673 -30.053 1.00 76.19 285 LYS A O 1
ATOM 2291 N N . VAL A 1 286 ? -4.086 -21.874 -28.097 1.00 80.31 286 VAL A N 1
ATOM 2292 C CA . VAL A 1 286 ? -3.105 -21.167 -27.276 1.00 80.31 286 VAL A CA 1
ATOM 2293 C C . VAL A 1 286 ? -2.576 -22.107 -26.203 1.00 80.31 286 VAL A C 1
ATOM 2295 O O . VAL A 1 286 ? -3.332 -22.877 -25.610 1.00 80.31 286 VAL A O 1
ATOM 2298 N N . ARG A 1 287 ? -1.273 -22.041 -25.942 1.00 81.00 287 ARG A N 1
ATOM 2299 C CA . ARG A 1 287 ? -0.663 -22.607 -24.741 1.00 81.00 287 ARG A CA 1
ATOM 2300 C C . ARG A 1 287 ? -0.628 -21.517 -23.690 1.00 81.00 287 ARG A C 1
ATOM 2302 O O . ARG A 1 287 ? -0.051 -20.458 -23.928 1.00 81.00 287 ARG A O 1
ATOM 2309 N N . LEU A 1 288 ? -1.232 -21.791 -22.545 1.00 82.31 288 LEU A N 1
ATOM 2310 C CA . LEU A 1 288 ? -1.038 -20.996 -21.344 1.00 82.31 288 LEU A CA 1
ATOM 2311 C C . LEU A 1 288 ? -0.144 -21.798 -20.411 1.00 82.31 288 LEU A C 1
ATOM 2313 O O . LEU A 1 288 ? -0.403 -22.977 -20.169 1.00 82.31 288 LEU A O 1
ATOM 2317 N N . GLU A 1 289 ? 0.920 -21.176 -19.929 1.00 82.56 289 GLU A N 1
ATOM 2318 C CA . GLU A 1 289 ? 1.754 -21.745 -18.883 1.00 82.56 289 GLU A CA 1
ATOM 2319 C C . GLU A 1 289 ? 1.671 -20.827 -17.680 1.00 82.56 289 GLU A C 1
ATOM 2321 O O . GLU A 1 289 ? 1.978 -19.640 -17.771 1.00 82.56 289 GLU A O 1
ATOM 2326 N N . GLU A 1 290 ? 1.223 -21.382 -16.565 1.00 83.38 290 GLU A N 1
ATOM 2327 C CA . GLU A 1 290 ? 1.152 -20.673 -15.304 1.00 83.38 290 GLU A CA 1
ATOM 2328 C C . GLU A 1 290 ? 2.200 -21.236 -14.350 1.00 83.38 290 GLU A C 1
ATOM 2330 O O . GLU A 1 290 ? 2.313 -22.451 -14.171 1.00 83.38 290 GLU A O 1
ATOM 2335 N N . THR A 1 291 ? 2.962 -20.338 -13.743 1.00 81.56 291 THR A N 1
ATOM 2336 C CA . THR A 1 291 ? 3.720 -20.612 -12.528 1.00 81.56 291 THR A CA 1
ATOM 2337 C C . THR A 1 291 ? 3.002 -19.903 -11.391 1.00 81.56 291 THR A C 1
ATOM 2339 O O . THR A 1 291 ? 2.824 -18.687 -11.456 1.00 81.56 291 THR A O 1
ATOM 2342 N N . ALA A 1 292 ? 2.592 -20.667 -10.380 1.00 83.56 292 ALA A N 1
ATOM 2343 C CA . ALA A 1 292 ? 1.962 -20.157 -9.172 1.00 83.56 292 ALA A CA 1
ATOM 2344 C C . ALA A 1 292 ? 2.789 -20.579 -7.952 1.00 83.56 292 ALA A C 1
ATOM 2346 O O . ALA A 1 292 ? 3.019 -21.774 -7.755 1.00 83.56 292 ALA A O 1
ATOM 2347 N N . VAL A 1 293 ? 3.252 -19.620 -7.149 1.00 82.00 293 VAL A N 1
ATOM 2348 C CA . VAL A 1 293 ? 4.053 -19.890 -5.943 1.00 82.00 293 VAL A CA 1
ATOM 2349 C C . VAL A 1 293 ? 3.339 -19.311 -4.733 1.00 82.00 293 VAL A C 1
ATOM 2351 O O . VAL A 1 293 ? 3.097 -18.109 -4.670 1.00 82.00 293 VAL A O 1
ATOM 2354 N N . ALA A 1 294 ? 2.990 -20.172 -3.778 1.00 84.56 294 ALA A N 1
ATOM 2355 C CA . ALA A 1 294 ? 2.410 -19.748 -2.513 1.00 84.56 294 ALA A CA 1
ATOM 2356 C C . ALA A 1 294 ? 3.517 -19.335 -1.536 1.00 84.56 294 ALA A C 1
ATOM 2358 O O . ALA A 1 294 ? 4.428 -20.108 -1.238 1.00 84.56 294 ALA A O 1
ATOM 2359 N N . HIS A 1 295 ? 3.390 -18.131 -1.003 1.00 78.56 295 HIS A N 1
ATOM 2360 C CA . HIS A 1 295 ? 4.271 -17.536 -0.015 1.00 78.56 295 HIS A CA 1
ATOM 2361 C C . HIS A 1 295 ? 3.492 -17.384 1.292 1.00 78.56 295 HIS A C 1
ATOM 2363 O O . HIS A 1 295 ? 2.499 -16.656 1.364 1.00 78.56 295 HIS A O 1
ATOM 2369 N N . VAL A 1 296 ? 3.928 -18.090 2.335 1.00 69.69 296 VAL A N 1
ATOM 2370 C CA . VAL A 1 296 ? 3.473 -17.831 3.708 1.00 69.69 296 VAL A CA 1
ATOM 2371 C C . VAL A 1 296 ? 4.304 -16.660 4.214 1.00 69.69 296 VAL A C 1
ATOM 2373 O O . VAL A 1 296 ? 5.525 -16.743 4.111 1.00 69.69 296 VAL A O 1
ATOM 2376 N N . ASN A 1 297 ? 3.660 -15.591 4.704 1.00 58.16 297 ASN A N 1
ATOM 2377 C CA . ASN A 1 297 ? 4.316 -14.372 5.208 1.00 58.16 297 ASN A CA 1
ATOM 2378 C C . ASN A 1 297 ? 5.658 -14.701 5.901 1.00 58.16 297 ASN A C 1
ATOM 2380 O O . ASN A 1 297 ? 5.632 -15.280 6.989 1.00 58.16 297 ASN A O 1
ATOM 2384 N N . PRO A 1 298 ? 6.820 -14.365 5.306 1.00 39.94 298 PRO A N 1
ATOM 2385 C CA . PRO A 1 298 ? 8.121 -14.672 5.899 1.00 39.94 298 PRO A CA 1
ATOM 2386 C C . PRO A 1 298 ? 8.536 -13.685 7.006 1.00 39.94 298 PRO A C 1
ATOM 2388 O O . PRO A 1 298 ? 9.676 -13.743 7.473 1.00 39.94 298 PRO A O 1
ATOM 2391 N N . LEU A 1 299 ? 7.638 -12.790 7.437 1.00 39.19 299 LEU A N 1
ATOM 2392 C CA . LEU A 1 299 ? 7.891 -11.770 8.459 1.00 39.19 299 LEU A CA 1
ATOM 2393 C C . LEU A 1 299 ? 7.135 -12.020 9.765 1.00 39.19 299 LEU A C 1
ATOM 2395 O O . LEU A 1 299 ? 5.890 -11.910 9.782 1.00 39.19 299 LEU A O 1
#

Secondary structure (DSSP, 8-state):
--GGGGTEEEEEEE--SSPSPSS-THHHHHHHTTT-GGG-B--TTS--HHHHTTTT-EEEEEEEEETTS-EEEEEEEEEEETTEEEEEEEEEEE---TTSTTTTT-EEEEPPEEEEEEEETTEEEEEEEEEEEETTS-EEEEEEEEEEEESS--PPPPSEEEEEEEEEEEEETTEEEEEEEEEEEPPPP------------------TTSTTTTT-EEEE--EEEEEEEETTEEEEEEEEEEEETTS-EEEEEEEEEE--SS--PPPPSEEEEEEEEEEEEETTEEEEEEEEEEE----

Radius of gyration: 20.77 Å; chains: 1; bounding box: 46×51×62 Å

Organism: Pocillopora damicornis (NCBI:txid46731)

Foldseek 3Di:
DDLLQQLKDKDKFFDPPDPPPLWACQVCQCCPRVVQRSSEHEDPPWFPPRVQLPQQWKKKKKWKQWPQRKIKIKIWTWHDDPPDIDIDMDMDIDDADCPHCTSVNFFQHKDKWKWWWAADPNWIKTWIWIWTAGNVGDTIIMIMIMTMGGSDDGDDTHTWIKIKDKHWDDDDRRMIMIMMGIYIDDDDFDDDDDDDDDDDDDDDDDPCPDQVVVVFFAAKDKKKWWWAADPNWTKTWIWIWTAGNVGDTDIDIDIDTDDDPDDDDDDHIWMKIWDWDWDDDDVVDIDIDITIDTGDPPD

Sequence (299 aa):
MLSYCRGVQKSTFLVTKGGPLPFSFDILSSVFKYGNRCFTKYPADMPDYFKQAFPAGMSFERTFTFEDGGVATASGHICLEGNWFKHTSMFHGVNFPANGPIMQKRTIGWDPSFEKMTVSNNILRGDVTMFLQLKGGGYHSCQFHTSYKTNEPVTLPQNHVVEHRITRTDIEDKKVLLEETAVAHVNPFLERNWFKHTSMFHGVNFPANGPIMQKRTIGWDPSFEKMTVSNNILRGDVTMFLQLKGGGYHSCQFHTSYKTKEPVTLPQNHVVEHRITRTDIEDKKVRLEETAVAHVNPL

pLDDT: mean 87.24, std 12.17, range [37.38, 98.44]

InterPro domains:
  IPR009017 Green fluorescent protein [G3DSA:2.40.155.10] (4-190)
  IPR009017 Green fluorescent protein [G3DSA:2.40.155.10] (191-299)
  IPR009017 Green fluorescent protein [SSF54511] (6-188)
  IPR009017 Green fluorescent protein [SSF54511] (186-297)
  IPR011584 Green fluorescent protein-related [PF01353] (7-186)
  IPR011584 Green fluorescent protein-related [PF01353] (190-296)